Protein AF-A0A838H602-F1 (afdb_monomer_lite)

Secondary structure (DSSP, 8-state):
----------------HHHHHHHHHHHHHHHHHHHHHHHHHHHHTTT-----TT-HHHHHHHHHHHHHHHHHHHHHHHHHHHHHHHHHHHT--STTTTTGGG--------SHHHHHHHHHHHHHHHHHHHHHHHHHH---HHHHHHHHHHHHHHHHHHHHHHHHHHHHHHHHHHHTTS----------PPPHHHHHHHHHHHHHHHHHHHHHHIIIIIGGGS-GGGT------------GGGHHHHHHTT-----------

Foldseek 3Di:
DDDPDDPDDPDPDPDDPVNVVVVVVVLQVQQLVLLQLLVQLLCVVVVDHDPPPDDPLSSLSSVVLVVCLCLLLVLLLLLVVLVVVVVVVVPPPPPDPPPPPPDDDPDPPDCVVVVNVVSVVSVVVLVCVLVVCCVVQVDDSVLSVVLSVLSNVLSVLVNVVVVLVVVVVVVVVVVVPDDDDDDPPPPPPDPVVVSVVVSCVSVVCSSVSSSNCCSVGPLLVDDVVSVGDNPDPPPPPDDPVCVVVCVVVVDDDDPPDCPDD

pLDDT: mean 79.07, std 11.45, range [43.56, 96.31]

Radius of gyration: 28.66 Å; chains: 1; bounding box: 65×62×91 Å

Sequence (261 aa):
MSRTTVPVQTSPQPLSVESLTKLAGAGVILAYATGMVVVNAYLLSFGVADFSLFRARFIITGLVFLGIIFVSSGCPLVAWRLFTSLWRGSHKPAFDMRFAIRRRKPSSRSSEPIHRINEVFLSVIFLAIPVATRALLNIPLHLTFVIYFFAAVTGLLLSMAGYVFIVMRRNRDIDTVSSPVNSSRGVRTMPLWLFAAALSVFLVPYVGGTVYIFSSNVYSHIPEQFGGASPTDQVLSIKNDDVAGVRQLGIVVSHKGTTGN

Structure (mmCIF, N/CA/C/O backbone):
data_AF-A0A838H602-F1
#
_entry.id   AF-A0A838H602-F1
#
loop_
_atom_site.group_PDB
_atom_site.id
_atom_site.type_symbol
_atom_site.label_atom_id
_atom_site.label_alt_id
_atom_site.label_comp_id
_atom_site.label_asym_id
_atom_site.label_entity_id
_atom_site.label_seq_id
_atom_site.pdbx_PDB_ins_code
_atom_site.Cartn_x
_atom_site.Cartn_y
_atom_site.Cartn_z
_atom_site.occupancy
_atom_site.B_iso_or_equiv
_atom_site.auth_seq_id
_atom_site.auth_comp_id
_atom_site.auth_asym_id
_atom_site.auth_atom_id
_atom_site.pdbx_PDB_model_num
ATOM 1 N N . MET A 1 1 ? 17.369 -36.507 -42.496 1.00 57.88 1 MET A N 1
ATOM 2 C CA . MET A 1 1 ? 16.437 -35.383 -42.737 1.00 57.88 1 MET A CA 1
ATOM 3 C C . MET A 1 1 ? 15.799 -35.005 -41.410 1.00 57.88 1 MET A C 1
ATOM 5 O O . MET A 1 1 ? 14.929 -35.723 -40.937 1.00 57.88 1 MET A O 1
ATOM 9 N N . SER A 1 2 ? 16.285 -33.945 -40.769 1.00 55.88 2 SER A N 1
ATOM 10 C CA . SER A 1 2 ? 15.774 -33.494 -39.470 1.00 55.88 2 SER A CA 1
ATOM 11 C C . SER A 1 2 ? 14.579 -32.572 -39.700 1.00 55.88 2 SER A C 1
ATOM 13 O O . SER A 1 2 ? 14.705 -31.554 -40.375 1.00 55.88 2 SER A O 1
ATOM 15 N N . ARG A 1 3 ? 13.404 -32.959 -39.195 1.00 65.44 3 ARG A N 1
ATOM 16 C CA . ARG A 1 3 ? 12.165 -32.179 -39.298 1.00 65.44 3 ARG A CA 1
ATOM 17 C C . ARG A 1 3 ? 12.287 -30.965 -38.378 1.00 65.44 3 ARG A C 1
ATOM 19 O O . ARG A 1 3 ? 12.200 -31.099 -37.162 1.00 65.44 3 ARG A O 1
ATOM 26 N N . THR A 1 4 ? 12.509 -29.790 -38.952 1.00 70.94 4 THR A N 1
ATOM 27 C CA . THR A 1 4 ? 12.488 -28.526 -38.214 1.00 70.94 4 THR A CA 1
ATOM 28 C C . THR A 1 4 ? 11.047 -28.242 -37.792 1.00 70.94 4 THR A C 1
ATOM 30 O O . THR A 1 4 ? 10.226 -27.815 -38.601 1.00 70.94 4 THR A O 1
ATOM 33 N N . THR A 1 5 ? 10.699 -28.536 -36.542 1.00 77.69 5 THR A N 1
ATOM 34 C CA . THR A 1 5 ? 9.405 -28.153 -35.971 1.00 77.69 5 THR A CA 1
ATOM 35 C C . THR A 1 5 ? 9.422 -26.655 -35.708 1.00 77.69 5 THR A C 1
ATOM 37 O O . THR A 1 5 ? 10.141 -26.182 -34.829 1.00 77.69 5 THR A O 1
ATOM 40 N N . VAL A 1 6 ? 8.655 -25.902 -36.493 1.00 78.44 6 VAL A N 1
ATOM 41 C CA . VAL A 1 6 ? 8.426 -24.475 -36.248 1.00 78.44 6 VAL A CA 1
ATOM 42 C C . VAL A 1 6 ? 7.717 -24.348 -34.893 1.00 78.44 6 VAL A C 1
ATOM 44 O O . VAL A 1 6 ? 6.684 -24.997 -34.709 1.00 78.44 6 VAL A O 1
ATOM 47 N N . PRO A 1 7 ? 8.247 -23.574 -33.928 1.00 75.94 7 PRO A N 1
ATOM 48 C CA . PRO A 1 7 ? 7.582 -23.392 -32.647 1.00 75.94 7 PRO A CA 1
ATOM 49 C C . PRO A 1 7 ? 6.223 -22.733 -32.888 1.00 75.94 7 PRO A C 1
ATOM 51 O O . PRO A 1 7 ? 6.141 -21.639 -33.447 1.00 75.94 7 PRO A O 1
ATOM 54 N N . VAL A 1 8 ? 5.152 -23.425 -32.493 1.00 82.00 8 VAL A N 1
ATOM 55 C CA . VAL A 1 8 ? 3.787 -22.902 -32.552 1.00 82.00 8 VAL A CA 1
ATOM 56 C C . VAL A 1 8 ? 3.734 -21.674 -31.656 1.00 82.00 8 VAL A C 1
ATOM 58 O O . VAL A 1 8 ? 3.863 -21.761 -30.436 1.00 82.00 8 VAL A O 1
ATOM 61 N N . GLN A 1 9 ? 3.593 -20.515 -32.284 1.00 75.94 9 GLN A N 1
ATOM 62 C CA . GLN A 1 9 ? 3.497 -19.243 -31.598 1.00 75.94 9 GLN A CA 1
ATOM 63 C C . GLN A 1 9 ? 2.139 -19.209 -30.888 1.00 75.94 9 GLN A C 1
ATOM 65 O O . GLN A 1 9 ? 1.104 -19.001 -31.516 1.00 75.94 9 GLN A O 1
ATOM 70 N N . THR A 1 10 ? 2.128 -19.483 -29.582 1.00 78.25 10 THR A N 1
ATOM 71 C CA . THR A 1 10 ? 0.921 -19.372 -28.759 1.00 78.25 10 THR A CA 1
ATOM 72 C C . THR A 1 10 ? 0.438 -17.931 -28.808 1.00 78.25 10 THR A C 1
ATOM 74 O O . THR A 1 10 ? 1.103 -17.027 -28.295 1.00 78.25 10 THR A O 1
ATOM 77 N N . SER A 1 11 ? -0.708 -17.717 -29.451 1.00 76.69 11 SER A N 1
ATOM 78 C CA . SER A 1 11 ? -1.415 -16.442 -29.437 1.00 76.69 11 SER A CA 1
ATOM 79 C C . SER A 1 11 ? -1.619 -15.984 -27.988 1.00 76.69 11 SER A C 1
ATOM 81 O O . SER A 1 11 ? -1.927 -16.829 -27.141 1.00 76.69 11 SER A O 1
ATOM 83 N N . PRO A 1 12 ? -1.452 -14.683 -27.683 1.00 76.31 12 PRO A N 1
ATOM 84 C CA . PRO A 1 12 ? -1.645 -14.157 -26.336 1.00 76.31 12 PRO A CA 1
ATOM 85 C C . PRO A 1 12 ? -3.033 -14.565 -25.839 1.00 76.31 12 PRO A C 1
ATOM 87 O O . PRO A 1 12 ? -4.040 -14.193 -26.441 1.00 76.31 12 PRO A O 1
ATOM 90 N N . GLN A 1 13 ? -3.081 -15.389 -24.788 1.00 82.50 13 GLN A N 1
ATOM 91 C CA . GLN A 1 13 ? -4.357 -15.832 -24.245 1.00 82.50 13 GLN A CA 1
ATOM 92 C C . GLN A 1 13 ? -5.110 -14.608 -23.711 1.00 82.50 13 GLN A C 1
ATOM 94 O O . GLN A 1 13 ? -4.518 -13.816 -22.967 1.00 82.50 13 GLN A O 1
ATOM 99 N N . PRO A 1 14 ? -6.386 -14.420 -24.091 1.00 84.31 14 PRO A N 1
ATOM 100 C CA . PRO A 1 14 ? -7.201 -13.372 -23.500 1.00 84.31 14 PRO A CA 1
ATOM 101 C C . PRO A 1 14 ? -7.242 -13.581 -21.984 1.00 84.31 14 PRO A C 1
ATOM 103 O O . PRO A 1 14 ? -7.266 -14.719 -21.513 1.00 84.31 14 PRO A O 1
ATOM 106 N N . LEU A 1 15 ? -7.210 -12.485 -21.221 1.00 88.00 15 LEU A N 1
ATOM 107 C CA . LEU A 1 15 ? -7.341 -12.516 -19.763 1.00 88.00 15 LEU A CA 1
ATOM 108 C C . LEU A 1 15 ? -8.564 -13.364 -19.387 1.00 88.00 15 LEU A C 1
ATOM 110 O O . LEU A 1 15 ? -9.699 -12.954 -19.622 1.00 88.00 15 LEU A O 1
ATOM 114 N N . SER A 1 16 ? -8.323 -14.559 -18.837 1.00 94.56 16 SER A N 1
ATOM 115 C CA . SER A 1 16 ? -9.397 -15.443 -18.389 1.00 94.56 16 SER A CA 1
ATOM 116 C C . SER A 1 16 ? -10.150 -14.764 -17.250 1.00 94.56 16 SER A C 1
ATOM 118 O O . SER A 1 16 ? -9.531 -14.267 -16.303 1.00 94.56 16 SER A O 1
ATOM 120 N N . VAL A 1 17 ? -11.482 -14.770 -17.325 1.00 94.25 17 VAL A N 1
ATOM 121 C CA . VAL A 1 17 ? -12.369 -14.298 -16.248 1.00 94.25 17 VAL A CA 1
ATOM 122 C C . VAL A 1 17 ? -11.985 -14.953 -14.918 1.00 94.25 17 VAL A C 1
ATOM 124 O O . VAL A 1 17 ? -11.974 -14.294 -13.884 1.00 94.25 17 VAL A O 1
ATOM 127 N N . GLU A 1 18 ? -11.542 -16.210 -14.957 1.00 93.38 18 GLU A N 1
ATOM 128 C CA . GLU A 1 18 ? -11.048 -16.946 -13.795 1.00 93.38 18 GLU A CA 1
ATOM 129 C C . GLU A 1 18 ? -9.853 -16.258 -13.110 1.00 93.38 18 GLU A C 1
ATOM 131 O O . GLU A 1 18 ? -9.818 -16.143 -11.883 1.00 93.38 18 GLU A O 1
ATOM 136 N N . SER A 1 19 ? -8.884 -15.758 -13.883 1.00 93.50 19 SER A N 1
ATOM 137 C CA . SER A 1 19 ? -7.719 -15.041 -13.349 1.00 93.50 19 SER A CA 1
ATOM 138 C C . SER A 1 19 ? -8.126 -13.723 -12.698 1.00 93.50 19 SER A C 1
ATOM 140 O O . SER A 1 19 ? -7.577 -13.355 -11.658 1.00 93.50 19 SER A O 1
ATOM 142 N N . LEU A 1 20 ? -9.108 -13.029 -13.280 1.00 93.88 20 LEU A N 1
ATOM 143 C CA . LEU A 1 20 ? -9.647 -11.795 -12.715 1.00 93.88 20 LEU A CA 1
ATOM 144 C C . LEU A 1 20 ? -10.361 -12.065 -11.384 1.00 93.88 20 LEU A C 1
ATOM 146 O O . LEU A 1 20 ? -10.105 -11.368 -10.406 1.00 93.88 20 LEU A O 1
ATOM 150 N N . THR A 1 21 ? -11.197 -13.106 -11.316 1.00 95.81 21 THR A N 1
ATOM 151 C CA . THR A 1 21 ? -11.885 -13.506 -10.080 1.00 95.81 21 THR A CA 1
ATOM 152 C C . THR A 1 21 ? -10.896 -13.926 -8.993 1.00 95.81 21 THR A C 1
ATOM 154 O O . THR A 1 21 ? -11.040 -13.513 -7.844 1.00 95.81 21 THR A O 1
ATOM 157 N N . LYS A 1 22 ? -9.847 -14.683 -9.344 1.00 95.31 22 LYS A N 1
ATOM 158 C CA . LYS A 1 22 ? -8.769 -15.059 -8.412 1.00 95.31 22 LYS A CA 1
ATOM 159 C C . LYS A 1 22 ? -8.034 -13.835 -7.865 1.00 95.31 22 LYS A C 1
ATOM 161 O O . LYS A 1 22 ? -7.795 -13.753 -6.662 1.00 95.31 22 LYS A O 1
ATOM 166 N N . LEU A 1 23 ? -7.716 -12.870 -8.730 1.00 93.44 23 LEU A N 1
ATOM 167 C CA . LEU A 1 23 ? -7.062 -11.625 -8.330 1.00 93.44 23 LEU A CA 1
ATOM 168 C C . LEU A 1 23 ? -7.961 -10.781 -7.416 1.00 93.44 23 LEU A C 1
ATOM 170 O O . LEU A 1 23 ? -7.494 -10.283 -6.394 1.00 93.44 23 LEU A O 1
ATOM 174 N N . ALA A 1 24 ? -9.246 -10.656 -7.752 1.00 94.56 24 ALA A N 1
ATOM 175 C CA . ALA A 1 24 ? -10.218 -9.934 -6.938 1.00 94.56 24 ALA A CA 1
ATOM 176 C C . ALA A 1 24 ? -10.377 -10.577 -5.552 1.00 94.56 24 ALA A C 1
ATOM 178 O O . ALA A 1 24 ? -10.310 -9.880 -4.541 1.00 94.56 24 ALA A O 1
ATOM 179 N N . GLY A 1 25 ? -10.501 -11.908 -5.491 1.00 96.31 25 GLY A N 1
ATOM 180 C CA . GLY A 1 25 ? -10.564 -12.651 -4.231 1.00 96.31 25 GLY A CA 1
ATOM 181 C C . GLY A 1 25 ? -9.317 -12.451 -3.369 1.00 96.31 25 GLY A C 1
ATOM 182 O O . GLY A 1 25 ? -9.431 -12.133 -2.186 1.00 96.31 25 GLY A O 1
ATOM 183 N N . ALA A 1 26 ? -8.124 -12.543 -3.965 1.00 95.81 26 ALA A N 1
ATOM 184 C CA . ALA A 1 26 ? -6.869 -12.266 -3.268 1.00 95.81 26 ALA A CA 1
ATOM 185 C C . ALA A 1 26 ? -6.806 -10.822 -2.739 1.00 95.81 26 ALA A C 1
ATOM 187 O O . ALA A 1 26 ? -6.372 -10.598 -1.610 1.00 95.81 26 ALA A O 1
ATOM 188 N N . GLY A 1 27 ? -7.287 -9.852 -3.523 1.00 94.62 27 GLY A N 1
ATOM 189 C CA . GLY A 1 27 ? -7.374 -8.449 -3.117 1.00 94.62 27 GLY A CA 1
ATOM 190 C C . GLY A 1 27 ? -8.284 -8.233 -1.907 1.00 94.62 27 GLY A C 1
ATOM 191 O O . GLY A 1 27 ? -7.900 -7.528 -0.977 1.00 94.62 27 GLY A O 1
ATOM 192 N N . VAL A 1 28 ? -9.451 -8.882 -1.874 1.00 96.19 28 VAL A N 1
ATOM 193 C CA . VAL A 1 28 ? -10.381 -8.805 -0.734 1.00 96.19 28 VAL A CA 1
ATOM 194 C C . VAL A 1 28 ? -9.782 -9.442 0.520 1.00 96.19 28 VAL A C 1
ATOM 196 O O . VAL A 1 28 ? -9.881 -8.859 1.598 1.00 96.19 28 VAL A O 1
ATOM 199 N N . ILE A 1 29 ? -9.126 -10.601 0.393 1.00 95.94 29 ILE A N 1
ATOM 200 C CA . ILE A 1 29 ? -8.451 -11.270 1.519 1.00 95.94 29 ILE A CA 1
ATOM 201 C C . ILE A 1 29 ? -7.335 -10.383 2.079 1.00 95.94 29 ILE A C 1
ATOM 203 O O . ILE A 1 29 ? -7.227 -10.217 3.295 1.00 95.94 29 ILE A O 1
ATOM 207 N N . LEU A 1 30 ? -6.528 -9.781 1.201 1.00 95.25 30 LEU A N 1
ATOM 208 C CA . LEU A 1 30 ? -5.461 -8.872 1.601 1.00 95.25 30 LEU A CA 1
ATOM 209 C C . LEU A 1 30 ? -6.027 -7.639 2.312 1.00 95.25 30 LEU A C 1
ATOM 211 O O . LEU A 1 30 ? -5.567 -7.307 3.401 1.00 95.25 30 LEU A O 1
ATOM 215 N N . ALA A 1 31 ? -7.059 -7.008 1.741 1.00 95.56 31 ALA A N 1
ATOM 216 C CA . ALA A 1 31 ? -7.742 -5.876 2.360 1.00 95.56 31 ALA A CA 1
ATOM 217 C C . ALA A 1 31 ? -8.265 -6.244 3.752 1.00 95.56 31 ALA A C 1
ATOM 219 O O . ALA A 1 31 ? -7.959 -5.556 4.720 1.00 95.56 31 ALA A O 1
ATOM 220 N N . TYR A 1 32 ? -8.968 -7.368 3.885 1.00 95.50 32 TYR A N 1
ATOM 221 C CA . TYR A 1 32 ? -9.458 -7.852 5.172 1.00 95.50 32 TYR A CA 1
ATOM 222 C C . TYR A 1 32 ? -8.334 -8.008 6.207 1.00 95.50 32 TYR A C 1
ATOM 224 O O . TYR A 1 32 ? -8.437 -7.470 7.310 1.00 95.50 32 TYR A O 1
ATOM 232 N N . ALA A 1 33 ? -7.252 -8.706 5.850 1.00 95.12 33 ALA A N 1
ATOM 233 C CA . ALA A 1 33 ? -6.128 -8.944 6.751 1.00 95.12 33 ALA A CA 1
ATOM 234 C C . ALA A 1 33 ? -5.473 -7.628 7.192 1.00 95.12 33 ALA A C 1
ATOM 236 O O . ALA A 1 33 ? -5.216 -7.418 8.376 1.00 95.12 33 ALA A O 1
ATOM 237 N N . THR A 1 34 ? -5.250 -6.708 6.253 1.00 93.88 34 THR A N 1
ATOM 238 C CA . THR A 1 34 ? -4.658 -5.406 6.561 1.00 93.88 34 THR A CA 1
ATOM 239 C C . THR A 1 34 ? -5.583 -4.544 7.417 1.00 93.88 34 THR A C 1
ATOM 241 O O . THR A 1 34 ? -5.130 -3.952 8.393 1.00 93.88 34 THR A O 1
ATOM 244 N N . GLY A 1 35 ? -6.882 -4.511 7.118 1.00 93.56 35 GLY A N 1
ATOM 245 C CA . GLY A 1 35 ? -7.853 -3.791 7.934 1.00 93.56 35 GLY A CA 1
ATOM 246 C C . GLY A 1 35 ? -7.947 -4.350 9.350 1.00 93.56 35 GLY A C 1
ATOM 247 O O . GLY A 1 35 ? -7.973 -3.579 10.303 1.00 93.56 35 GLY A O 1
ATOM 248 N N . MET A 1 36 ? -7.899 -5.673 9.517 1.00 95.00 36 MET A N 1
ATOM 249 C CA . MET A 1 36 ? -7.855 -6.304 10.838 1.00 95.00 36 MET A CA 1
ATOM 250 C C . MET A 1 36 ? -6.624 -5.864 11.645 1.00 95.00 36 MET A C 1
ATOM 252 O O . MET A 1 36 ? -6.753 -5.573 12.834 1.00 95.00 36 MET A O 1
ATOM 256 N N . VAL A 1 37 ? -5.449 -5.776 11.012 1.00 94.38 37 VAL A N 1
ATOM 257 C CA . VAL A 1 37 ? -4.219 -5.278 11.654 1.00 94.38 37 VAL A CA 1
ATOM 258 C C . VAL A 1 37 ? -4.366 -3.810 12.049 1.00 94.38 37 VAL A C 1
ATOM 260 O O . VAL A 1 37 ? -4.049 -3.453 13.179 1.00 94.38 37 VAL A O 1
ATOM 263 N N . VAL A 1 38 ? -4.883 -2.968 11.153 1.00 93.75 38 VAL A N 1
ATOM 264 C CA . VAL A 1 38 ? -5.070 -1.531 11.398 1.00 93.75 38 VAL A CA 1
ATOM 265 C C . VAL A 1 38 ? -6.033 -1.276 12.557 1.00 93.75 38 VAL A C 1
ATOM 267 O O . VAL A 1 38 ? -5.713 -0.501 13.458 1.00 93.75 38 VAL A O 1
ATOM 270 N N . VAL A 1 39 ? -7.191 -1.943 12.569 1.00 92.94 39 VAL A N 1
ATOM 271 C CA . VAL A 1 39 ? -8.179 -1.770 13.643 1.00 92.94 39 VAL A CA 1
ATOM 272 C C . VAL A 1 39 ? -7.636 -2.282 14.971 1.00 92.94 39 VAL A C 1
ATOM 274 O O . VAL A 1 39 ? -7.798 -1.615 15.986 1.00 92.94 39 VAL A O 1
ATOM 277 N N . ASN A 1 40 ? -6.949 -3.426 14.990 1.00 93.50 40 ASN A N 1
ATOM 278 C CA . ASN A 1 40 ? -6.355 -3.918 16.232 1.00 93.50 40 ASN A CA 1
ATOM 279 C C . ASN A 1 40 ? -5.206 -3.032 16.720 1.00 93.50 40 ASN A C 1
ATOM 281 O O . ASN A 1 40 ? -5.103 -2.805 17.918 1.00 93.50 40 ASN A O 1
ATOM 285 N N . ALA A 1 41 ? -4.392 -2.466 15.825 1.00 93.12 41 ALA A N 1
ATOM 286 C CA . ALA A 1 41 ? -3.372 -1.490 16.204 1.00 93.12 41 ALA A CA 1
ATOM 287 C C . ALA A 1 41 ? -3.994 -0.234 16.837 1.00 93.12 41 ALA A C 1
ATOM 289 O O . ALA A 1 41 ? -3.428 0.322 17.774 1.00 93.12 41 ALA A O 1
ATOM 290 N N . TYR A 1 42 ? -5.166 0.192 16.353 1.00 92.31 42 TYR A N 1
ATOM 291 C CA . TYR A 1 42 ? -5.939 1.263 16.977 1.00 92.31 42 TYR A CA 1
ATOM 292 C C . TYR A 1 42 ? -6.464 0.862 18.362 1.00 92.31 42 TYR A C 1
ATOM 294 O O . TYR A 1 42 ? -6.188 1.547 19.343 1.00 92.31 42 TYR A O 1
ATOM 302 N N . LEU A 1 43 ? -7.177 -0.263 18.464 1.00 90.88 43 LEU A N 1
ATOM 303 C CA . LEU A 1 43 ? -7.789 -0.729 19.715 1.00 90.88 43 LEU A CA 1
ATOM 304 C C . LEU A 1 43 ? -6.758 -1.031 20.810 1.00 90.88 43 LEU A C 1
ATOM 306 O O . LEU A 1 43 ? -7.029 -0.790 21.987 1.00 90.88 43 LEU A O 1
ATOM 310 N N . LEU A 1 44 ? -5.558 -1.474 20.426 1.00 92.75 44 LEU A N 1
ATOM 311 C CA . LEU A 1 44 ? -4.470 -1.760 21.357 1.00 92.75 44 LEU A CA 1
ATOM 312 C C . LEU A 1 44 ? -4.074 -0.522 22.179 1.00 92.75 44 LEU A C 1
ATOM 314 O O . LEU A 1 44 ? -3.703 -0.665 23.341 1.00 92.75 44 LEU A O 1
ATOM 318 N N . SER A 1 45 ? -4.218 0.688 21.620 1.00 89.69 45 SER A N 1
ATOM 319 C CA . SER A 1 45 ? -3.995 1.947 22.355 1.00 89.69 45 SER A CA 1
ATOM 320 C C . SER A 1 45 ? -4.965 2.160 23.525 1.00 89.69 45 SER A C 1
ATOM 322 O O . SER A 1 45 ? -4.640 2.883 24.462 1.00 89.69 45 SER A O 1
ATOM 324 N N . PHE A 1 46 ? -6.109 1.471 23.514 1.00 88.62 46 PHE A N 1
ATOM 325 C CA . PHE A 1 46 ? -7.101 1.455 24.591 1.00 88.62 46 PHE A CA 1
ATOM 326 C C . PHE A 1 46 ? -7.005 0.192 25.461 1.00 88.62 46 PHE A C 1
ATOM 328 O O . PHE A 1 46 ? -7.849 -0.025 26.326 1.00 88.62 46 PHE A O 1
ATOM 335 N N . GLY A 1 47 ? -6.007 -0.669 25.227 1.00 90.62 47 GLY A N 1
ATOM 336 C CA . GLY A 1 47 ? -5.858 -1.942 25.933 1.00 90.62 47 GLY A CA 1
ATOM 337 C C . GLY A 1 47 ? -6.880 -3.009 25.529 1.00 90.62 47 GLY A C 1
ATOM 338 O O . GLY A 1 47 ? -7.050 -3.990 26.250 1.00 90.62 47 GLY A O 1
ATOM 339 N N . VAL A 1 48 ? -7.559 -2.842 24.388 1.00 90.81 48 VAL A N 1
ATOM 340 C CA . VAL A 1 48 ? -8.558 -3.790 23.874 1.00 90.81 48 VAL A CA 1
ATOM 341 C C . VAL A 1 48 ? -8.059 -4.410 22.566 1.00 90.81 48 VAL A C 1
ATOM 343 O O . VAL A 1 48 ? -7.387 -3.758 21.774 1.00 90.81 48 VAL A O 1
ATOM 346 N N . ALA A 1 49 ? -8.398 -5.672 22.310 1.00 90.12 49 ALA A N 1
ATOM 347 C CA . ALA A 1 49 ? -8.197 -6.318 21.014 1.00 90.12 49 ALA A CA 1
ATOM 348 C C . ALA A 1 49 ? -9.509 -6.971 20.562 1.00 90.12 49 ALA A C 1
ATOM 350 O O . ALA A 1 49 ? -10.214 -7.569 21.374 1.00 90.12 49 ALA A O 1
ATOM 351 N N . ASP A 1 50 ? -9.842 -6.859 19.275 1.00 87.00 50 ASP A N 1
ATOM 352 C CA . ASP A 1 50 ? -11.053 -7.447 18.700 1.00 87.00 50 ASP A CA 1
ATOM 353 C C . ASP A 1 50 ? -10.677 -8.436 17.589 1.00 87.00 50 ASP A C 1
ATOM 355 O O . ASP A 1 50 ? -10.229 -8.065 16.498 1.00 87.00 50 ASP A O 1
ATOM 359 N N . PHE A 1 51 ? -10.875 -9.722 17.883 1.00 85.94 51 PHE A N 1
ATOM 360 C CA . PHE A 1 51 ? -10.609 -10.837 16.971 1.00 85.94 51 PHE A CA 1
ATOM 361 C C . PHE A 1 51 ? -11.877 -11.379 16.300 1.00 85.94 51 PHE A C 1
ATOM 363 O O . PHE A 1 51 ? -11.867 -12.482 15.758 1.00 85.94 51 PHE A O 1
ATOM 370 N N . SER A 1 52 ? -12.983 -10.631 16.323 1.00 86.62 52 SER A N 1
ATOM 371 C CA . SER A 1 52 ? -14.229 -11.045 15.678 1.00 86.62 52 SER A CA 1
ATOM 372 C C . SER A 1 52 ? -14.035 -11.213 14.167 1.00 86.62 52 SER A C 1
ATOM 374 O O . SER A 1 52 ? -13.947 -10.238 13.422 1.00 86.62 52 SER A O 1
ATOM 376 N N . LEU A 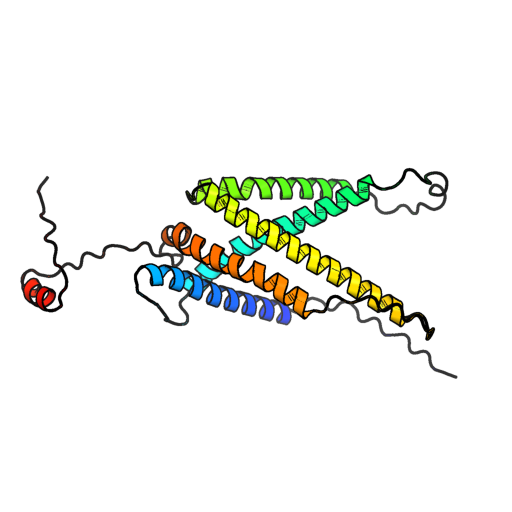1 53 ? -13.966 -12.466 13.714 1.00 80.06 53 LEU A N 1
ATOM 377 C CA . LEU A 1 53 ? -13.760 -12.812 12.308 1.00 80.06 53 LEU A CA 1
ATOM 378 C C . LEU A 1 53 ? -14.941 -12.346 11.432 1.00 80.06 53 LEU A C 1
ATOM 380 O O . LEU A 1 53 ? -16.090 -12.358 11.865 1.00 80.06 53 LEU A O 1
ATOM 384 N N . PHE A 1 54 ? -14.649 -11.967 10.183 1.00 80.50 54 PHE A N 1
ATOM 385 C CA . PHE A 1 54 ? -15.615 -11.642 9.118 1.00 80.50 54 PHE A CA 1
ATOM 386 C C . PHE A 1 54 ? -16.474 -10.380 9.293 1.00 80.50 54 PHE A C 1
ATOM 388 O O . PHE A 1 54 ? -17.544 -10.266 8.695 1.00 80.50 54 PHE A O 1
ATOM 395 N N . ARG A 1 55 ? -16.005 -9.362 10.024 1.00 89.31 55 ARG A N 1
ATOM 396 C CA . ARG A 1 55 ? -16.690 -8.058 9.999 1.00 89.31 55 ARG A CA 1
ATOM 397 C C . ARG A 1 55 ? -16.376 -7.282 8.716 1.00 89.31 55 ARG A C 1
ATOM 399 O O . ARG A 1 55 ? -15.212 -7.011 8.421 1.00 89.31 55 ARG A O 1
ATOM 406 N N . ALA A 1 56 ? -17.418 -6.834 8.010 1.00 91.12 56 ALA A N 1
ATOM 407 C CA . ALA A 1 56 ? -17.299 -6.036 6.782 1.00 91.12 56 ALA A CA 1
ATOM 408 C C . ALA A 1 56 ? -16.445 -4.764 6.962 1.00 91.12 56 ALA A C 1
ATOM 410 O O . ALA A 1 56 ? -15.722 -4.376 6.046 1.00 91.12 56 ALA A O 1
ATOM 411 N N . ARG A 1 57 ? -16.448 -4.171 8.168 1.00 90.56 57 ARG A N 1
ATOM 412 C CA . ARG A 1 57 ? -15.604 -3.014 8.509 1.00 90.56 57 ARG A CA 1
ATOM 413 C C . ARG A 1 57 ? -14.122 -3.236 8.203 1.00 90.56 57 ARG A C 1
ATOM 415 O O . ARG A 1 57 ? -13.478 -2.335 7.686 1.00 90.56 57 ARG A O 1
ATOM 422 N N . PHE A 1 58 ? -13.593 -4.441 8.437 1.00 93.38 58 PHE A N 1
ATOM 423 C CA . PHE A 1 58 ? -12.180 -4.725 8.183 1.00 93.38 58 PHE A CA 1
ATOM 424 C C . PHE A 1 58 ? -11.855 -4.684 6.689 1.00 93.38 58 PHE A C 1
ATOM 426 O O . PHE A 1 58 ? -10.792 -4.209 6.308 1.00 93.38 58 PHE A O 1
ATOM 433 N N . ILE A 1 59 ? -12.786 -5.102 5.829 1.00 94.25 59 ILE A N 1
ATOM 434 C CA . ILE A 1 59 ? -12.604 -5.021 4.376 1.00 94.25 59 ILE A CA 1
ATOM 435 C C . ILE A 1 59 ? -12.558 -3.554 3.939 1.00 94.25 59 ILE A C 1
ATOM 437 O O . ILE A 1 59 ? -11.653 -3.170 3.204 1.00 94.25 59 ILE A O 1
ATOM 441 N N . ILE A 1 60 ? -13.490 -2.723 4.419 1.00 92.19 60 ILE A N 1
ATOM 442 C CA . ILE A 1 60 ? -13.568 -1.301 4.051 1.00 92.19 60 ILE A CA 1
ATOM 443 C C . ILE A 1 60 ? -12.320 -0.550 4.526 1.00 92.19 60 ILE A C 1
ATOM 445 O O . ILE A 1 60 ? -11.649 0.091 3.717 1.00 92.19 60 ILE A O 1
ATOM 449 N N . THR A 1 61 ? -11.959 -0.675 5.808 1.00 91.44 61 THR A N 1
ATOM 450 C CA . THR A 1 61 ? -10.745 -0.053 6.360 1.00 91.44 61 THR A CA 1
ATOM 451 C C . THR A 1 61 ? -9.499 -0.515 5.608 1.00 91.44 61 THR A C 1
ATOM 453 O O . THR A 1 61 ? -8.642 0.297 5.263 1.00 91.44 61 THR A O 1
ATOM 456 N N . GLY A 1 62 ? -9.424 -1.809 5.296 1.00 92.69 62 GLY A N 1
ATOM 457 C CA . GLY A 1 62 ? -8.356 -2.392 4.500 1.00 92.69 62 GLY A CA 1
ATOM 458 C C . GLY A 1 62 ? -8.248 -1.821 3.093 1.00 92.69 62 GLY A C 1
ATOM 459 O O . GLY A 1 62 ? -7.151 -1.489 2.657 1.00 92.69 62 GLY A O 1
ATOM 460 N N . LEU A 1 63 ? -9.369 -1.666 2.384 1.00 93.19 63 LEU A N 1
ATOM 461 C CA . LEU A 1 63 ? -9.402 -1.082 1.041 1.00 93.19 63 LEU A CA 1
ATOM 462 C C . LEU A 1 63 ? -8.962 0.383 1.047 1.00 93.19 63 LEU A C 1
ATOM 464 O O . LEU A 1 63 ? -8.171 0.775 0.193 1.00 93.19 63 LEU A O 1
ATOM 468 N N . VAL A 1 64 ? -9.428 1.176 2.017 1.00 89.00 64 VAL A N 1
ATOM 469 C CA . VAL A 1 64 ? -9.001 2.576 2.175 1.00 89.00 64 VAL A CA 1
ATOM 470 C C . VAL A 1 64 ? -7.496 2.640 2.429 1.00 89.00 64 VAL A C 1
ATOM 472 O O . VAL A 1 64 ? -6.780 3.378 1.752 1.00 89.00 64 VAL A O 1
ATOM 475 N N . PHE A 1 65 ? -6.997 1.822 3.356 1.00 89.69 65 PHE A N 1
ATOM 476 C CA . PHE A 1 65 ? -5.580 1.771 3.696 1.00 89.69 65 PHE A CA 1
ATOM 477 C C . PHE A 1 65 ? -4.706 1.321 2.514 1.00 89.69 65 PHE A C 1
ATOM 479 O O . PHE A 1 65 ? -3.727 1.987 2.171 1.00 89.69 65 PHE A O 1
ATOM 486 N N . LEU A 1 66 ? -5.079 0.231 1.836 1.00 90.88 66 LEU A N 1
ATOM 487 C CA . LEU A 1 66 ? -4.380 -0.241 0.640 1.00 90.88 66 LEU A CA 1
ATOM 488 C C . LEU A 1 66 ? -4.437 0.796 -0.479 1.00 90.88 66 LEU A C 1
ATOM 490 O O . LEU A 1 66 ? -3.432 0.997 -1.151 1.00 90.88 66 LEU A O 1
ATOM 494 N N . GLY A 1 67 ? -5.563 1.488 -0.660 1.00 88.19 67 GLY A N 1
ATOM 495 C CA . GLY A 1 67 ? -5.697 2.581 -1.620 1.00 88.19 67 GLY A CA 1
ATOM 496 C C . GLY A 1 67 ? -4.675 3.690 -1.373 1.00 88.19 67 GLY A C 1
ATOM 497 O O . GLY A 1 67 ? -3.996 4.115 -2.307 1.00 88.19 67 GLY A O 1
ATOM 498 N N . ILE A 1 68 ? -4.486 4.092 -0.112 1.00 83.81 68 ILE A N 1
ATOM 499 C CA . ILE A 1 68 ? -3.458 5.068 0.272 1.00 83.81 68 ILE A CA 1
ATOM 500 C C . ILE A 1 68 ? -2.060 4.544 -0.071 1.00 83.81 68 ILE A C 1
ATOM 502 O O . ILE A 1 68 ? -1.286 5.270 -0.693 1.00 83.81 68 ILE A O 1
ATOM 506 N N . ILE A 1 69 ? -1.739 3.289 0.263 1.00 84.62 69 ILE A N 1
ATOM 507 C CA . ILE A 1 69 ? -0.445 2.682 -0.091 1.00 84.62 69 ILE A CA 1
ATOM 508 C C . ILE A 1 69 ? -0.251 2.642 -1.610 1.00 84.62 69 ILE A C 1
ATOM 510 O O . ILE A 1 69 ? 0.818 3.008 -2.097 1.00 84.62 69 ILE A O 1
ATOM 514 N N . PHE A 1 70 ? -1.259 2.223 -2.375 1.00 85.06 70 PHE A N 1
ATOM 515 C CA . PHE A 1 70 ? -1.189 2.133 -3.834 1.00 85.06 70 PHE A CA 1
ATOM 516 C C . PHE A 1 70 ? -0.961 3.496 -4.478 1.00 85.06 70 PHE A C 1
ATOM 518 O O . PHE A 1 70 ? -0.091 3.622 -5.337 1.00 85.06 70 PHE A O 1
ATOM 525 N N . VAL A 1 71 ? -1.693 4.524 -4.048 1.00 81.06 71 VAL A N 1
ATOM 526 C CA . VAL A 1 71 ? -1.501 5.894 -4.539 1.00 81.06 71 VAL A CA 1
ATOM 527 C C . VAL A 1 71 ? -0.112 6.405 -4.145 1.00 81.06 71 VAL A C 1
ATOM 529 O O . VAL A 1 71 ? 0.633 6.910 -4.983 1.00 81.06 71 VAL A O 1
ATOM 532 N N . SER A 1 72 ? 0.278 6.203 -2.887 1.00 78.00 72 SER A N 1
ATOM 533 C CA . SER A 1 72 ? 1.542 6.684 -2.332 1.00 78.00 72 SER A CA 1
ATOM 534 C C . SER A 1 72 ? 2.774 6.035 -2.977 1.00 78.00 72 SER A C 1
ATOM 536 O O . SER A 1 72 ? 3.747 6.728 -3.268 1.00 78.00 72 SER A O 1
ATOM 538 N N . SER A 1 73 ? 2.731 4.729 -3.252 1.00 78.25 73 SER A N 1
ATOM 539 C CA . SER A 1 73 ? 3.834 3.962 -3.854 1.00 78.25 73 SER A CA 1
ATOM 540 C C . SER A 1 73 ? 3.806 3.935 -5.387 1.00 78.25 73 SER A C 1
ATOM 542 O O . SER A 1 73 ? 4.859 3.868 -6.026 1.00 78.25 73 SER A O 1
ATOM 544 N N . GLY A 1 74 ? 2.623 4.036 -5.998 1.00 78.75 74 GLY A N 1
ATOM 545 C CA . GLY A 1 74 ? 2.448 4.061 -7.449 1.00 78.75 74 GLY A CA 1
ATOM 546 C C . GLY A 1 74 ? 2.954 5.355 -8.082 1.00 78.75 74 GLY A C 1
ATOM 547 O O . GLY A 1 74 ? 3.595 5.318 -9.134 1.00 78.75 74 GLY A O 1
ATOM 548 N N . CYS A 1 75 ? 2.744 6.501 -7.430 1.00 77.19 75 CYS A N 1
ATOM 549 C CA . CYS A 1 75 ? 3.186 7.790 -7.963 1.00 77.19 75 CYS A CA 1
ATOM 550 C C . CYS A 1 75 ? 4.717 7.894 -8.158 1.00 77.19 75 CYS A C 1
ATOM 552 O O . CYS A 1 75 ? 5.125 8.286 -9.253 1.00 77.19 75 CYS A O 1
ATOM 554 N N . PRO A 1 76 ? 5.584 7.497 -7.201 1.00 73.69 76 PRO A N 1
ATOM 555 C CA . PRO A 1 76 ? 7.034 7.467 -7.402 1.00 73.69 76 PRO A CA 1
ATOM 556 C C . PRO A 1 76 ? 7.479 6.577 -8.567 1.00 73.69 76 PRO A C 1
ATOM 558 O O . PRO A 1 76 ? 8.405 6.935 -9.292 1.00 73.69 76 PRO A O 1
ATOM 561 N N . LEU A 1 77 ? 6.820 5.430 -8.777 1.00 74.19 77 LEU A N 1
ATOM 562 C CA . LEU A 1 77 ? 7.130 4.534 -9.897 1.00 74.19 77 LEU A CA 1
ATOM 563 C C . LEU A 1 77 ? 6.855 5.210 -11.237 1.00 74.19 77 LEU A C 1
ATOM 565 O O . LEU A 1 77 ? 7.669 5.119 -12.163 1.00 74.19 77 LEU A O 1
ATOM 569 N N . VAL A 1 78 ? 5.721 5.906 -11.332 1.00 78.00 78 VAL A N 1
ATOM 570 C CA . VAL A 1 78 ? 5.401 6.683 -12.525 1.00 78.00 78 VAL A CA 1
ATOM 571 C C . VAL A 1 78 ? 6.411 7.811 -12.688 1.00 78.00 78 VAL A C 1
ATOM 573 O O . VAL A 1 78 ? 7.047 7.864 -13.736 1.00 78.00 78 VAL A O 1
ATOM 576 N N . ALA A 1 79 ? 6.652 8.615 -11.645 1.00 73.56 79 ALA A N 1
ATOM 577 C CA . ALA A 1 79 ? 7.620 9.715 -11.639 1.00 73.56 79 ALA A CA 1
ATOM 578 C C . ALA A 1 79 ? 9.024 9.276 -12.097 1.00 73.56 79 ALA A C 1
ATOM 580 O O . ALA A 1 79 ? 9.645 9.925 -12.940 1.00 73.56 79 ALA A O 1
ATOM 581 N N . TRP A 1 80 ? 9.503 8.130 -11.607 1.00 76.25 80 TRP A N 1
ATOM 582 C CA . TRP A 1 80 ? 10.778 7.546 -12.017 1.00 76.25 80 TRP A CA 1
ATOM 583 C C . TRP A 1 80 ? 10.807 7.193 -13.507 1.00 76.25 80 TRP A C 1
ATOM 585 O O . TRP A 1 80 ? 11.792 7.461 -14.205 1.00 76.25 80 TRP A O 1
ATOM 595 N N . ARG A 1 81 ? 9.727 6.602 -14.035 1.00 78.06 81 ARG A N 1
ATOM 596 C CA . ARG A 1 81 ? 9.636 6.342 -15.476 1.00 78.06 81 ARG A CA 1
ATOM 597 C C . ARG A 1 81 ? 9.716 7.632 -16.288 1.00 78.06 81 ARG A C 1
ATOM 599 O O . ARG A 1 81 ? 10.420 7.630 -17.298 1.00 78.06 81 ARG A O 1
ATOM 606 N N . LEU A 1 82 ? 9.115 8.725 -15.814 1.00 72.69 82 LEU A N 1
ATOM 607 C CA . LEU A 1 82 ? 9.220 10.039 -16.469 1.00 72.69 82 LEU A CA 1
ATOM 608 C C . LEU A 1 82 ? 10.666 10.509 -16.491 1.00 72.69 82 LEU A C 1
ATOM 610 O O . LEU A 1 82 ? 11.201 10.860 -17.540 1.00 72.69 82 LEU A O 1
ATOM 614 N N . PHE A 1 83 ? 11.319 10.453 -15.330 1.00 75.56 83 PHE A N 1
ATOM 615 C CA . PHE A 1 83 ? 12.695 10.897 -15.175 1.00 75.56 83 PHE A CA 1
ATOM 616 C C . PHE A 1 83 ? 13.628 10.154 -16.135 1.00 75.56 83 PHE A C 1
ATOM 618 O O . PHE A 1 83 ? 14.402 10.771 -16.864 1.00 75.56 83 PHE A O 1
ATOM 625 N N . THR A 1 84 ? 13.500 8.828 -16.220 1.00 78.25 84 THR A N 1
ATOM 626 C CA . THR A 1 84 ? 14.324 8.026 -17.139 1.00 78.25 84 THR A CA 1
ATOM 627 C C . THR A 1 84 ? 13.996 8.259 -18.618 1.00 78.25 84 THR A C 1
ATOM 629 O O . THR A 1 84 ? 14.902 8.193 -19.452 1.00 78.25 84 THR A O 1
ATOM 632 N N . SER A 1 85 ? 12.737 8.555 -18.960 1.00 79.69 85 SER A N 1
ATOM 633 C CA . SER A 1 85 ? 12.314 8.922 -20.319 1.00 79.69 85 SER A CA 1
ATOM 634 C C . SER A 1 85 ? 12.931 10.258 -20.752 1.00 79.69 85 SER A C 1
ATOM 636 O O . SER A 1 85 ? 13.582 10.339 -21.800 1.00 79.69 85 SER A O 1
ATOM 638 N N . LEU A 1 86 ? 12.826 11.280 -19.896 1.00 76.06 86 LEU A N 1
ATOM 639 C CA . LEU A 1 86 ? 13.405 12.609 -20.110 1.00 76.06 86 LEU A CA 1
ATOM 640 C C . LEU A 1 86 ? 14.934 12.555 -20.200 1.00 76.06 86 LEU A C 1
ATOM 642 O O . LEU A 1 86 ? 15.520 13.124 -21.124 1.00 76.06 86 LEU A O 1
ATOM 646 N N . TRP A 1 87 ? 15.578 11.804 -19.302 1.00 78.31 87 TRP A N 1
ATOM 647 C CA . TRP A 1 87 ? 17.030 11.626 -19.295 1.00 78.31 87 TRP A CA 1
ATOM 648 C C . TRP A 1 87 ? 17.541 10.996 -20.599 1.00 78.31 87 TRP A C 1
ATOM 650 O O . TRP A 1 87 ? 18.495 11.487 -21.205 1.00 78.31 87 TRP A O 1
ATOM 660 N N . ARG A 1 88 ? 16.869 9.948 -21.102 1.00 78.69 88 ARG A N 1
ATOM 661 C CA . ARG A 1 88 ? 17.225 9.317 -22.389 1.00 78.69 88 ARG A CA 1
ATOM 662 C C . ARG A 1 88 ? 16.991 10.231 -23.590 1.00 78.69 88 ARG A C 1
ATOM 664 O O . ARG A 1 88 ? 17.707 10.113 -24.581 1.00 78.69 88 ARG A O 1
ATOM 671 N N . GLY A 1 89 ? 15.991 11.109 -23.527 1.00 74.81 89 GLY A N 1
ATOM 672 C CA . GLY A 1 89 ? 15.722 12.093 -24.575 1.00 74.81 89 GLY A CA 1
ATOM 673 C C . GLY A 1 89 ? 16.817 13.156 -24.689 1.00 74.81 89 GLY A C 1
ATOM 674 O O . GLY A 1 89 ? 17.177 13.530 -25.802 1.00 74.81 89 GLY A O 1
ATOM 675 N N . SER A 1 90 ? 17.370 13.590 -23.552 1.00 72.44 90 SER A N 1
ATOM 676 C CA . SER A 1 90 ? 18.389 14.647 -23.477 1.00 72.44 90 SER A CA 1
ATOM 677 C C . SER A 1 90 ? 19.780 14.193 -23.948 1.00 72.44 90 SER A C 1
ATOM 679 O O . SER A 1 90 ? 20.546 14.974 -24.503 1.00 72.44 90 SER A O 1
ATOM 681 N N . HIS A 1 91 ? 20.108 12.906 -23.795 1.00 65.00 91 HIS A N 1
ATOM 682 C CA . HIS A 1 91 ? 21.423 12.354 -24.144 1.00 65.00 91 HIS A CA 1
ATOM 683 C C . HIS A 1 91 ? 21.479 11.627 -25.488 1.00 65.00 91 HIS A C 1
ATOM 685 O O . HIS A 1 91 ? 22.300 10.730 -25.659 1.00 65.00 91 HIS A O 1
ATOM 691 N N . LYS A 1 92 ? 20.653 11.992 -26.476 1.00 61.34 92 LYS A N 1
ATOM 692 C CA . LYS A 1 92 ? 20.972 11.600 -27.855 1.00 61.34 92 LYS A CA 1
ATOM 693 C C . LYS A 1 92 ? 22.136 12.482 -28.308 1.00 61.34 92 LYS A C 1
ATOM 695 O O . LYS A 1 92 ? 21.900 13.666 -28.548 1.00 61.34 92 LYS A O 1
ATOM 700 N N . PRO A 1 93 ? 23.379 11.967 -28.380 1.00 58.34 93 PRO A N 1
ATOM 701 C CA . PRO A 1 93 ? 24.478 12.776 -28.872 1.00 58.34 93 PRO A CA 1
ATOM 702 C C . PRO A 1 93 ? 24.105 13.247 -30.280 1.00 58.34 93 PRO A C 1
ATOM 704 O O . PRO A 1 93 ? 23.577 12.471 -31.075 1.00 58.34 93 PRO A O 1
ATOM 707 N N . ALA A 1 94 ? 24.403 14.504 -30.610 1.00 59.34 94 ALA A N 1
ATOM 708 C CA . ALA A 1 94 ? 24.261 15.061 -31.962 1.00 59.34 94 ALA A CA 1
ATOM 709 C C . ALA A 1 94 ? 25.111 14.318 -33.022 1.00 59.34 94 ALA A C 1
ATOM 711 O O . ALA A 1 94 ? 25.152 14.697 -34.194 1.00 59.34 94 ALA A O 1
ATOM 712 N N . PHE A 1 95 ? 25.793 13.254 -32.601 1.00 54.03 95 PHE A N 1
ATOM 713 C CA . PHE A 1 95 ? 26.544 12.332 -33.412 1.00 54.03 95 PHE A CA 1
ATOM 714 C C . PHE A 1 95 ? 25.578 11.525 -34.282 1.00 54.03 95 PHE A C 1
ATOM 716 O O . PHE A 1 95 ? 24.977 10.536 -33.871 1.00 54.03 95 PHE A O 1
ATOM 723 N N . ASP A 1 96 ? 25.478 12.003 -35.516 1.00 54.12 96 ASP A N 1
ATOM 724 C CA . ASP A 1 96 ? 25.143 11.238 -36.709 1.00 54.12 96 ASP A CA 1
ATOM 725 C C . ASP A 1 96 ? 23.753 11.433 -37.334 1.00 54.12 96 ASP A C 1
ATOM 727 O O . ASP A 1 96 ? 23.100 10.530 -37.860 1.00 54.12 96 ASP A O 1
ATOM 731 N N . MET A 1 97 ? 23.323 12.696 -37.384 1.00 56.44 97 MET A N 1
ATOM 732 C CA . MET A 1 97 ? 22.182 13.122 -38.202 1.00 56.44 97 MET A CA 1
ATOM 733 C C . MET A 1 97 ? 22.411 12.912 -39.717 1.00 56.44 97 MET A C 1
ATOM 735 O O . MET A 1 97 ? 21.449 12.940 -40.486 1.00 56.44 97 MET A O 1
ATOM 739 N N . ARG A 1 98 ? 23.655 12.666 -40.165 1.00 60.06 98 ARG A N 1
ATOM 740 C CA . ARG A 1 98 ? 24.001 12.552 -41.592 1.00 60.06 98 ARG A CA 1
ATOM 741 C C . ARG A 1 98 ? 23.715 11.170 -42.199 1.00 60.06 98 ARG A C 1
ATOM 743 O O . ARG A 1 98 ? 23.380 11.120 -43.380 1.00 60.06 98 ARG A O 1
ATOM 750 N N . PHE A 1 99 ? 23.707 10.077 -41.427 1.00 57.78 99 PHE A N 1
ATOM 751 C CA . PHE A 1 99 ? 23.348 8.744 -41.955 1.00 57.78 99 PHE A CA 1
ATOM 752 C C . PHE A 1 99 ? 21.864 8.360 -41.788 1.00 57.78 99 PHE A C 1
ATOM 754 O O . PHE A 1 99 ? 21.374 7.452 -42.463 1.00 57.78 99 PHE A O 1
ATOM 761 N N . ALA A 1 100 ? 21.094 9.084 -40.968 1.00 55.66 100 ALA A N 1
ATOM 762 C CA . ALA A 1 100 ? 19.692 8.754 -40.681 1.00 55.66 100 ALA A CA 1
ATOM 763 C C . ALA A 1 100 ? 18.675 9.193 -41.763 1.00 55.66 100 ALA A C 1
ATOM 765 O O . ALA A 1 100 ? 17.499 8.828 -41.684 1.00 55.66 100 ALA A O 1
ATOM 766 N N . ILE A 1 101 ? 19.097 9.952 -42.783 1.00 59.28 101 ILE A N 1
ATOM 767 C CA . ILE A 1 101 ? 18.192 10.490 -43.818 1.00 59.28 101 ILE A CA 1
ATOM 768 C C . ILE A 1 101 ? 17.692 9.393 -44.782 1.00 59.28 101 ILE A C 1
ATOM 770 O O . ILE A 1 101 ? 16.612 9.526 -45.349 1.00 59.28 101 ILE A O 1
ATOM 774 N N . ARG A 1 102 ? 18.392 8.256 -44.928 1.00 61.03 102 ARG A N 1
ATOM 775 C CA . ARG A 1 102 ? 18.093 7.284 -46.003 1.00 61.03 102 ARG A CA 1
ATOM 776 C C . ARG A 1 102 ? 17.141 6.127 -45.671 1.00 61.03 102 ARG A C 1
ATOM 778 O O . ARG A 1 102 ? 16.801 5.378 -46.579 1.00 61.03 102 ARG A O 1
ATOM 785 N N . ARG A 1 103 ? 16.685 5.944 -44.424 1.00 55.00 103 ARG A N 1
ATOM 786 C CA . ARG A 1 103 ? 15.780 4.822 -44.056 1.00 55.00 103 ARG A CA 1
ATOM 787 C C . ARG A 1 103 ? 14.648 5.194 -43.094 1.00 55.00 103 ARG A C 1
ATOM 789 O O . ARG A 1 103 ? 14.249 4.386 -42.255 1.00 55.00 103 ARG A O 1
ATOM 796 N N . ARG A 1 104 ? 14.075 6.394 -43.205 1.00 51.22 104 ARG A N 1
ATOM 797 C CA . ARG A 1 104 ? 12.816 6.681 -42.504 1.00 51.22 104 ARG A CA 1
ATOM 798 C C . ARG A 1 104 ? 11.649 6.022 -43.239 1.00 51.22 104 ARG A C 1
ATOM 800 O O . ARG A 1 104 ? 11.026 6.632 -44.098 1.00 51.22 104 ARG A O 1
ATOM 807 N N . LYS A 1 105 ? 11.310 4.789 -42.839 1.00 57.06 105 LYS A N 1
ATOM 808 C CA . LYS A 1 105 ? 9.899 4.373 -42.865 1.00 57.06 105 LYS A CA 1
ATOM 809 C C . LYS A 1 105 ? 9.104 5.445 -42.099 1.00 57.06 105 LYS A C 1
ATOM 811 O O . LYS A 1 105 ? 9.607 5.899 -41.064 1.00 57.06 105 LYS A O 1
ATOM 816 N N . PRO A 1 106 ? 7.920 5.866 -42.572 1.00 54.84 106 PRO A N 1
ATOM 817 C CA . PRO A 1 106 ? 7.032 6.758 -41.836 1.00 54.84 106 PRO A CA 1
ATOM 818 C C . PRO A 1 106 ? 6.555 6.035 -40.570 1.00 54.84 106 PRO A C 1
ATOM 820 O O . PRO A 1 106 ? 5.509 5.402 -40.526 1.00 54.84 106 PRO A O 1
ATOM 823 N N . SER A 1 107 ? 7.405 6.065 -39.546 1.00 53.22 107 SER A N 1
ATOM 824 C CA . SER A 1 107 ? 7.102 5.629 -38.195 1.00 53.22 107 SER A CA 1
ATOM 825 C C . SER A 1 107 ? 5.979 6.520 -37.701 1.00 53.22 107 SER A C 1
ATOM 827 O O . SER A 1 107 ? 6.157 7.736 -37.663 1.00 53.22 107 SER A O 1
ATOM 829 N N . SER A 1 108 ? 4.846 5.912 -37.356 1.00 53.50 108 SER A N 1
ATOM 830 C CA . SER A 1 108 ? 3.664 6.534 -36.762 1.00 53.50 108 SER A CA 1
ATOM 831 C C . SER A 1 108 ? 4.064 7.550 -35.686 1.00 53.50 108 SER A C 1
ATOM 833 O O . SER A 1 108 ? 4.445 7.202 -34.568 1.00 53.50 108 SER A O 1
ATOM 835 N N . ARG A 1 109 ? 4.050 8.821 -36.077 1.00 59.16 109 ARG A N 1
ATOM 836 C CA . ARG A 1 109 ? 4.581 9.967 -35.345 1.00 59.16 109 ARG A CA 1
ATOM 837 C C . ARG A 1 109 ? 3.386 10.783 -34.885 1.00 59.16 109 ARG A C 1
ATOM 839 O O . ARG A 1 109 ? 2.899 11.587 -35.666 1.00 59.16 109 ARG A O 1
ATOM 846 N N . SER A 1 110 ? 2.882 10.550 -33.671 1.00 54.53 110 SER A N 1
ATOM 847 C CA . SER A 1 110 ? 1.928 11.494 -33.053 1.00 54.53 110 SER A CA 1
ATOM 848 C C . SER A 1 110 ? 1.601 11.277 -31.566 1.00 54.53 110 SER A C 1
ATOM 850 O O . SER A 1 110 ? 1.011 12.182 -30.985 1.00 54.53 110 SER A O 1
ATOM 852 N N . SER A 1 111 ? 1.987 10.182 -30.898 1.00 60.25 111 SER A N 1
ATOM 853 C CA . SER A 1 111 ? 1.629 10.008 -29.473 1.00 60.25 111 SER A CA 1
ATOM 854 C C . SER A 1 111 ? 2.612 10.631 -28.468 1.00 60.25 111 SER A C 1
ATOM 856 O O . SER A 1 111 ? 2.268 10.780 -27.298 1.00 60.25 111 SER A O 1
ATOM 858 N N . GLU A 1 112 ? 3.809 11.058 -28.891 1.00 69.31 112 GLU A N 1
ATOM 859 C CA . GLU A 1 112 ? 4.826 11.625 -27.984 1.00 69.31 112 GLU A CA 1
ATOM 860 C C . GLU A 1 112 ? 4.372 12.833 -27.131 1.00 69.31 112 GLU A C 1
ATOM 862 O O . GLU A 1 112 ? 4.733 12.860 -25.951 1.00 69.31 112 GLU A O 1
ATOM 867 N N . PRO A 1 113 ? 3.601 13.823 -27.634 1.00 76.44 113 PRO A N 1
ATOM 868 C CA . PRO A 1 113 ? 3.215 14.971 -26.811 1.00 76.44 113 PRO A CA 1
ATOM 869 C C . PRO A 1 113 ? 2.168 14.617 -25.746 1.00 76.44 113 PRO A C 1
ATOM 871 O O . PRO A 1 113 ? 2.254 15.119 -24.628 1.00 76.44 113 PRO A O 1
ATOM 874 N N . ILE A 1 114 ? 1.223 13.719 -26.053 1.00 73.88 114 ILE A N 1
ATOM 875 C CA . ILE A 1 114 ? 0.148 13.330 -25.122 1.00 73.88 114 ILE A CA 1
ATOM 876 C C . ILE A 1 114 ? 0.731 12.617 -23.901 1.00 73.88 114 ILE A C 1
ATOM 878 O O . ILE A 1 114 ? 0.323 12.891 -22.773 1.00 73.88 114 ILE A O 1
ATOM 882 N N . HIS A 1 115 ? 1.729 11.751 -24.108 1.00 69.62 115 HIS A N 1
ATOM 883 C CA . HIS A 1 115 ? 2.407 11.096 -22.996 1.00 69.62 115 HIS A CA 1
ATOM 884 C C . HIS A 1 115 ? 3.078 12.128 -22.086 1.00 69.62 115 HIS A C 1
ATOM 886 O O . HIS A 1 115 ? 2.734 12.175 -20.914 1.00 69.62 115 HIS A O 1
ATOM 892 N N . ARG A 1 116 ? 3.905 13.042 -22.611 1.00 72.31 116 ARG A N 1
ATOM 893 C CA . ARG A 1 116 ? 4.607 14.052 -21.790 1.00 72.31 116 ARG A CA 1
ATOM 894 C C . ARG A 1 116 ? 3.673 14.928 -20.946 1.00 72.31 116 ARG A C 1
ATOM 896 O O . ARG A 1 116 ? 4.020 15.264 -19.819 1.00 72.31 116 ARG A O 1
ATOM 903 N N . ILE A 1 117 ? 2.498 15.289 -21.467 1.00 76.25 117 ILE A N 1
ATOM 904 C CA . ILE A 1 117 ? 1.501 16.063 -20.708 1.00 76.25 117 ILE A CA 1
ATOM 905 C C . ILE A 1 117 ? 0.965 15.239 -19.532 1.00 76.25 117 ILE A C 1
ATOM 907 O O . ILE A 1 117 ? 0.934 15.730 -18.405 1.00 76.25 117 ILE A O 1
ATOM 911 N N . ASN A 1 118 ? 0.597 13.978 -19.773 1.00 72.69 118 ASN A N 1
ATOM 912 C CA . ASN A 1 118 ? 0.115 13.080 -18.722 1.00 72.69 118 ASN A CA 1
ATOM 913 C C . ASN A 1 118 ? 1.194 12.832 -17.649 1.00 72.69 118 ASN A C 1
ATOM 915 O O . ASN A 1 118 ? 0.907 12.749 -16.459 1.00 72.69 118 ASN A O 1
ATOM 919 N N . GLU A 1 119 ? 2.457 12.776 -18.070 1.00 68.69 119 GLU A N 1
ATOM 920 C CA . GLU A 1 119 ? 3.612 12.638 -17.185 1.00 68.69 119 GLU A CA 1
ATOM 921 C C . GLU A 1 119 ? 3.766 13.852 -16.243 1.00 68.69 119 GLU A C 1
ATOM 923 O O . GLU A 1 119 ? 3.842 13.679 -15.026 1.00 68.69 119 GLU A O 1
ATOM 928 N N . VAL A 1 120 ? 3.742 15.083 -16.769 1.00 74.88 120 VAL A N 1
ATOM 929 C CA . VAL A 1 120 ? 3.803 16.311 -15.945 1.00 74.88 120 VAL A CA 1
ATOM 930 C C . VAL A 1 120 ? 2.594 16.423 -15.013 1.00 74.88 120 VAL A C 1
ATOM 932 O O . VAL A 1 120 ? 2.728 16.813 -13.856 1.00 74.88 120 VAL A O 1
ATOM 935 N N . PHE A 1 121 ? 1.408 16.047 -15.484 1.00 77.81 121 PHE A N 1
ATOM 936 C CA . PHE A 1 121 ? 0.204 16.062 -14.659 1.00 77.81 121 PHE A CA 1
ATOM 937 C C . PHE A 1 121 ? 0.333 15.128 -13.443 1.00 77.81 121 PHE A C 1
ATOM 939 O O . PHE A 1 121 ? 0.017 15.521 -12.320 1.00 77.81 121 PHE A O 1
ATOM 946 N N . LEU A 1 122 ? 0.882 13.923 -13.633 1.00 74.88 122 LEU A N 1
ATOM 947 C CA . LEU A 1 122 ? 1.092 12.959 -12.550 1.00 74.88 122 LEU A CA 1
ATOM 948 C C . LEU A 1 122 ? 2.151 13.412 -11.536 1.00 74.88 122 LEU A C 1
ATOM 950 O O . LEU A 1 122 ? 1.988 13.150 -10.344 1.00 74.88 122 LEU A O 1
ATOM 954 N N . SER A 1 123 ? 3.206 14.114 -11.963 1.00 72.62 123 SER A N 1
ATOM 955 C CA . SER A 1 123 ? 4.201 14.663 -11.030 1.00 72.62 123 SER A CA 1
ATOM 956 C C . SER A 1 123 ? 3.655 15.839 -10.213 1.00 72.62 123 SER A C 1
ATOM 958 O O . SER A 1 123 ? 3.949 15.940 -9.021 1.00 72.62 123 SER A O 1
ATOM 960 N N . VAL A 1 124 ? 2.804 16.682 -10.807 1.00 79.31 124 VAL A N 1
ATOM 961 C CA . VAL A 1 124 ? 2.098 17.752 -10.082 1.00 79.31 124 VAL A CA 1
ATOM 962 C C . VAL A 1 124 ? 1.122 17.167 -9.063 1.00 79.31 124 VAL A C 1
ATOM 964 O O . VAL A 1 124 ? 1.146 17.581 -7.905 1.00 79.31 124 VAL A O 1
ATOM 967 N N . ILE A 1 125 ? 0.321 16.164 -9.449 1.00 79.25 125 ILE A N 1
ATOM 968 C CA . ILE A 1 125 ? -0.554 15.449 -8.506 1.00 79.25 125 ILE A CA 1
ATOM 969 C C . ILE A 1 125 ? 0.275 14.877 -7.358 1.00 79.25 125 ILE A C 1
ATOM 971 O O . ILE A 1 125 ? -0.085 15.061 -6.200 1.00 79.25 125 ILE A O 1
ATOM 975 N N . PHE A 1 126 ? 1.412 14.244 -7.657 1.00 76.81 126 PHE A N 1
ATOM 976 C CA . PHE A 1 126 ? 2.284 13.672 -6.636 1.00 76.81 126 PHE A CA 1
ATOM 977 C C . PHE A 1 126 ? 2.727 14.713 -5.603 1.00 76.81 126 PHE A C 1
ATOM 979 O O . PHE A 1 126 ? 2.598 14.458 -4.405 1.00 76.81 126 PHE A O 1
ATOM 986 N N . LEU A 1 127 ? 3.192 15.886 -6.039 1.00 78.50 127 LEU A N 1
ATOM 987 C CA . LEU A 1 127 ? 3.595 16.980 -5.146 1.00 78.50 127 LEU A CA 1
ATOM 988 C C . LEU A 1 127 ? 2.415 17.590 -4.373 1.00 78.50 127 LEU A C 1
ATOM 990 O O . LEU A 1 127 ? 2.598 18.070 -3.255 1.00 78.50 127 LEU A O 1
ATOM 994 N N . ALA A 1 128 ? 1.207 17.542 -4.936 1.00 83.12 128 ALA A N 1
ATOM 995 C CA . ALA A 1 128 ? -0.004 18.036 -4.290 1.00 83.12 128 ALA A CA 1
ATOM 996 C C . ALA A 1 128 ? -0.550 17.078 -3.215 1.00 83.12 128 ALA A C 1
ATOM 998 O O . ALA A 1 128 ? -1.153 17.546 -2.251 1.00 83.12 128 ALA A O 1
ATOM 999 N N . ILE A 1 129 ? -0.315 15.762 -3.326 1.00 80.56 129 ILE A N 1
ATOM 1000 C CA . ILE A 1 129 ? -0.790 14.750 -2.362 1.00 80.56 129 ILE A CA 1
ATOM 1001 C C . ILE A 1 129 ? -0.442 15.085 -0.904 1.00 80.56 129 ILE A C 1
ATOM 1003 O O . ILE A 1 129 ? -1.364 15.063 -0.092 1.00 80.56 129 ILE A O 1
ATOM 1007 N N . PRO A 1 130 ? 0.807 15.399 -0.503 1.00 76.44 130 PRO A N 1
ATOM 1008 C CA . PRO A 1 130 ? 1.107 15.678 0.904 1.00 76.44 130 PRO A CA 1
ATOM 1009 C C . PRO A 1 130 ? 0.371 16.926 1.412 1.00 76.44 130 PRO A C 1
ATOM 1011 O O . PRO A 1 130 ? -0.128 16.939 2.537 1.00 76.44 130 PRO A O 1
ATOM 1014 N N . VAL A 1 131 ? 0.227 17.952 0.570 1.00 79.56 131 VAL A N 1
ATOM 1015 C CA . VAL A 1 131 ? -0.513 19.174 0.915 1.00 79.56 131 VAL A CA 1
ATOM 1016 C C . VAL A 1 131 ? -2.007 18.875 1.067 1.00 79.56 131 VAL A C 1
ATOM 1018 O O . VAL A 1 131 ? -2.608 19.248 2.073 1.00 79.56 131 VAL A O 1
ATOM 1021 N N . ALA A 1 132 ? -2.591 18.141 0.118 1.00 82.75 132 ALA A N 1
ATOM 1022 C CA . ALA A 1 132 ? -3.993 17.736 0.146 1.00 82.75 132 ALA A CA 1
ATOM 1023 C C . ALA A 1 132 ? -4.299 16.799 1.325 1.00 82.75 132 ALA A C 1
ATOM 1025 O O . ALA A 1 132 ? -5.301 16.976 2.007 1.00 82.75 132 ALA A O 1
ATOM 1026 N N . THR A 1 133 ? -3.407 15.848 1.614 1.00 76.94 133 THR A N 1
ATOM 1027 C CA . THR A 1 133 ? -3.535 14.907 2.739 1.00 76.94 133 THR A CA 1
ATOM 1028 C C . THR A 1 133 ? -3.531 15.654 4.064 1.00 76.94 133 THR A C 1
ATOM 1030 O O . THR A 1 133 ? -4.368 15.389 4.921 1.00 76.94 133 THR A O 1
ATOM 1033 N N . ARG A 1 134 ? -2.637 16.640 4.224 1.00 82.75 134 ARG A N 1
ATOM 1034 C CA . ARG A 1 134 ? -2.661 17.529 5.388 1.00 82.75 134 ARG A CA 1
ATOM 1035 C C . ARG A 1 134 ? -3.988 18.282 5.483 1.00 82.75 134 ARG A C 1
ATOM 1037 O O . ARG A 1 134 ? -4.568 18.319 6.561 1.00 82.75 134 ARG A O 1
ATOM 1044 N N . ALA A 1 135 ? -4.434 18.902 4.391 1.00 83.25 135 ALA A N 1
ATOM 1045 C CA . ALA A 1 135 ? -5.656 19.703 4.387 1.00 83.25 135 ALA A CA 1
ATOM 1046 C C . ALA A 1 135 ? -6.900 18.866 4.727 1.00 83.25 135 ALA A C 1
ATOM 1048 O O . ALA A 1 135 ? -7.781 19.345 5.429 1.00 83.25 135 ALA A O 1
ATOM 1049 N N . LEU A 1 136 ? -6.944 17.614 4.263 1.00 81.62 136 LEU A N 1
ATOM 1050 C CA . LEU A 1 136 ? -8.081 16.718 4.455 1.00 81.62 136 LEU A CA 1
ATOM 1051 C C . LEU A 1 136 ? -8.093 16.046 5.835 1.00 81.62 136 LEU A C 1
ATOM 1053 O O . LEU A 1 136 ? -9.158 15.865 6.410 1.00 81.62 136 LEU A O 1
ATOM 1057 N N . LEU A 1 137 ? -6.924 15.653 6.352 1.00 80.81 137 LEU A N 1
ATOM 1058 C CA . LEU A 1 137 ? -6.809 14.808 7.550 1.00 80.81 137 LEU A CA 1
ATOM 1059 C C . LEU A 1 137 ? -6.298 15.560 8.787 1.00 80.81 137 LEU A C 1
ATOM 1061 O O . LEU A 1 137 ? -6.126 14.955 9.839 1.00 80.81 137 LEU A O 1
ATOM 1065 N N . ASN A 1 138 ? -6.008 16.859 8.660 1.00 84.56 138 ASN A N 1
ATOM 1066 C CA . ASN A 1 138 ? -5.459 17.708 9.722 1.00 84.56 138 ASN A 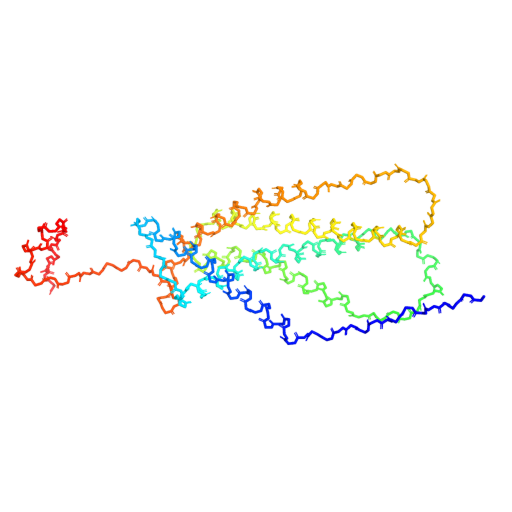CA 1
ATOM 1067 C C . ASN A 1 138 ? -4.184 17.140 10.392 1.00 84.56 138 ASN A C 1
ATOM 1069 O O . ASN A 1 138 ? -3.914 17.362 11.570 1.00 84.56 138 ASN A O 1
ATOM 1073 N N . ILE A 1 139 ? -3.383 16.393 9.627 1.00 82.25 139 ILE A N 1
ATOM 1074 C CA . ILE A 1 139 ? -2.145 15.762 10.102 1.00 82.25 139 ILE A CA 1
ATOM 1075 C C . ILE A 1 139 ? -1.021 16.812 10.163 1.00 82.25 139 ILE A C 1
ATOM 1077 O O . ILE A 1 139 ? -0.893 17.631 9.241 1.00 82.25 139 ILE A O 1
ATOM 1081 N N . PRO A 1 140 ? -0.158 16.801 11.199 1.00 87.31 140 PRO A N 1
ATOM 1082 C CA . PRO A 1 140 ? 0.989 17.697 11.258 1.00 87.31 140 PRO A CA 1
ATOM 1083 C C . PRO A 1 140 ? 1.930 17.516 10.055 1.00 87.31 140 PRO A C 1
ATOM 1085 O O . PRO A 1 140 ? 2.295 16.405 9.676 1.00 87.31 140 PRO A O 1
ATOM 1088 N N . LEU A 1 141 ? 2.381 18.642 9.488 1.00 84.88 141 LEU A N 1
ATOM 1089 C CA . LEU A 1 141 ? 3.179 18.704 8.252 1.00 84.88 141 LEU A CA 1
ATOM 1090 C C . LEU A 1 141 ? 4.384 17.751 8.241 1.00 84.88 141 LEU A C 1
ATOM 1092 O O . LEU A 1 141 ? 4.637 17.082 7.244 1.00 84.88 141 LEU A O 1
ATOM 1096 N N . HIS A 1 142 ? 5.140 17.724 9.343 1.00 85.75 142 HIS A N 1
ATOM 1097 C CA . HIS A 1 142 ? 6.372 16.945 9.449 1.00 85.75 142 HIS A CA 1
ATOM 1098 C C . HIS A 1 142 ? 6.089 15.447 9.309 1.00 85.75 142 HIS A C 1
ATOM 1100 O O . HIS A 1 142 ? 6.831 14.738 8.639 1.00 85.75 142 HIS A O 1
ATOM 1106 N N . LEU A 1 143 ? 4.976 14.980 9.873 1.00 81.62 143 LEU A N 1
ATOM 1107 C CA . LEU A 1 143 ? 4.582 13.581 9.844 1.00 81.62 143 LEU A CA 1
ATOM 1108 C C . LEU A 1 143 ? 4.134 13.179 8.431 1.00 81.62 143 LEU A C 1
ATOM 1110 O O . LEU A 1 143 ? 4.549 12.136 7.928 1.00 81.62 143 LEU A O 1
ATOM 1114 N N . THR A 1 144 ? 3.415 14.061 7.731 1.00 80.81 144 THR A N 1
ATOM 1115 C CA . THR A 1 144 ? 3.090 13.876 6.309 1.00 80.81 144 THR A CA 1
ATOM 1116 C C . THR A 1 144 ? 4.346 13.781 5.438 1.00 80.81 144 THR A C 1
ATOM 1118 O O . THR A 1 144 ? 4.430 12.903 4.578 1.00 80.81 144 THR A O 1
ATOM 1121 N N . PHE A 1 145 ? 5.351 14.632 5.676 1.00 82.75 145 PHE A N 1
ATOM 1122 C CA . PHE A 1 145 ? 6.626 14.562 4.956 1.00 82.75 145 PHE A CA 1
ATOM 1123 C C . PHE A 1 145 ? 7.397 13.274 5.237 1.00 82.75 145 PHE A C 1
ATOM 1125 O O . PHE A 1 145 ? 7.953 12.699 4.306 1.00 82.75 145 PHE A O 1
ATOM 1132 N N . VAL A 1 146 ? 7.406 12.795 6.484 1.00 82.31 146 VAL A N 1
ATOM 1133 C CA . VAL A 1 146 ? 8.060 11.531 6.850 1.00 82.31 146 VAL A CA 1
ATOM 1134 C C . VAL A 1 146 ? 7.426 10.357 6.101 1.00 82.31 146 VAL A C 1
ATOM 1136 O O . VAL A 1 146 ? 8.145 9.601 5.451 1.00 82.31 146 VAL A O 1
ATOM 1139 N N . ILE A 1 147 ? 6.092 10.232 6.103 1.00 78.44 147 ILE A N 1
ATOM 1140 C CA . ILE A 1 147 ? 5.389 9.174 5.347 1.00 78.44 147 ILE A CA 1
ATOM 1141 C C . ILE A 1 147 ? 5.761 9.232 3.874 1.00 78.44 147 ILE A C 1
ATOM 1143 O O . ILE A 1 147 ? 6.077 8.216 3.257 1.00 78.44 147 ILE A O 1
ATOM 1147 N N . TYR A 1 148 ? 5.710 10.435 3.311 1.00 80.81 148 TYR A N 1
ATOM 1148 C CA . TYR A 1 148 ? 5.949 10.644 1.899 1.00 80.81 148 TYR A CA 1
ATOM 1149 C C . TYR A 1 148 ? 7.397 10.342 1.515 1.00 80.81 148 TYR A C 1
ATOM 1151 O O . TYR A 1 148 ? 7.643 9.741 0.472 1.00 80.81 148 TYR A O 1
ATOM 1159 N N . PHE A 1 149 ? 8.354 10.685 2.378 1.00 81.94 149 PHE A N 1
ATOM 1160 C CA . PHE A 1 149 ? 9.754 10.315 2.217 1.00 81.94 149 PHE A CA 1
ATOM 1161 C C . PHE A 1 149 ? 9.919 8.793 2.186 1.00 81.94 149 PHE A C 1
ATOM 1163 O O . PHE A 1 149 ? 10.500 8.263 1.239 1.00 81.94 149 PHE A O 1
ATOM 1170 N N . PHE A 1 150 ? 9.346 8.068 3.152 1.00 80.12 150 PHE A N 1
ATOM 1171 C CA . PHE A 1 150 ? 9.405 6.604 3.155 1.00 80.12 150 PHE A CA 1
ATOM 1172 C C . PHE A 1 150 ? 8.709 5.983 1.940 1.00 80.12 150 PHE A C 1
ATOM 1174 O O . PHE A 1 150 ? 9.228 5.027 1.362 1.00 80.12 150 PHE A O 1
ATOM 1181 N N . ALA A 1 151 ? 7.576 6.537 1.506 1.00 77.44 151 ALA A N 1
ATOM 1182 C CA . ALA A 1 151 ? 6.884 6.093 0.301 1.00 77.44 151 ALA A CA 1
ATOM 1183 C C . ALA A 1 151 ? 7.718 6.318 -0.965 1.00 77.44 151 ALA A C 1
ATOM 1185 O O . ALA A 1 151 ? 7.829 5.419 -1.798 1.00 77.44 151 ALA A O 1
ATOM 1186 N N . ALA A 1 152 ? 8.349 7.488 -1.091 1.00 78.38 152 ALA A N 1
ATOM 1187 C CA . ALA A 1 152 ? 9.223 7.819 -2.208 1.00 78.38 152 ALA A CA 1
ATOM 1188 C C . ALA A 1 152 ? 10.444 6.891 -2.256 1.00 78.38 152 ALA A C 1
ATOM 1190 O O . ALA A 1 152 ? 10.753 6.346 -3.316 1.00 78.38 152 ALA A O 1
ATOM 1191 N N . VAL A 1 153 ? 11.095 6.653 -1.112 1.00 80.25 153 VAL A N 1
ATOM 1192 C CA . VAL A 1 153 ? 12.226 5.719 -0.999 1.00 80.25 153 VAL A CA 1
ATOM 1193 C C . VAL A 1 153 ? 11.790 4.296 -1.348 1.00 80.25 153 VAL A C 1
ATOM 1195 O O . VAL A 1 153 ? 12.442 3.640 -2.157 1.00 80.25 153 VAL A O 1
ATOM 1198 N N . THR A 1 154 ? 10.655 3.832 -0.822 1.00 77.56 154 THR A N 1
ATOM 1199 C CA . THR A 1 154 ? 10.115 2.495 -1.121 1.00 77.56 154 THR A CA 1
ATOM 1200 C C . THR A 1 154 ? 9.784 2.345 -2.606 1.00 77.56 154 THR A C 1
ATOM 1202 O O . THR A 1 154 ? 10.177 1.364 -3.235 1.00 77.56 154 THR A O 1
ATOM 1205 N N . GLY A 1 155 ? 9.121 3.338 -3.203 1.00 75.75 155 GLY A N 1
ATOM 1206 C CA . GLY A 1 155 ? 8.817 3.353 -4.631 1.00 75.75 155 GLY A CA 1
ATOM 1207 C C . GLY A 1 155 ? 10.076 3.373 -5.503 1.00 75.75 155 GLY A C 1
ATOM 1208 O O . GLY A 1 155 ? 10.145 2.657 -6.502 1.00 75.75 155 GLY A O 1
ATOM 1209 N N . LEU A 1 156 ? 11.113 4.116 -5.102 1.00 78.31 156 LEU A N 1
ATOM 1210 C CA . LEU A 1 156 ? 12.408 4.127 -5.785 1.00 78.31 156 LEU A CA 1
ATOM 1211 C C . LEU A 1 156 ? 13.095 2.758 -5.709 1.00 78.31 156 LEU A C 1
ATOM 1213 O O . LEU A 1 156 ? 13.575 2.261 -6.730 1.00 78.31 156 LEU A O 1
ATOM 1217 N N . LEU A 1 157 ? 13.091 2.114 -4.540 1.00 79.62 157 LEU A N 1
ATOM 1218 C CA . LEU A 1 157 ? 13.643 0.770 -4.356 1.00 79.62 157 LEU A CA 1
ATOM 1219 C C . LEU A 1 157 ? 12.900 -0.273 -5.198 1.00 79.62 157 LEU A C 1
ATOM 1221 O O . LEU A 1 157 ? 13.542 -1.078 -5.871 1.00 79.62 157 LEU A O 1
ATOM 1225 N N . LEU A 1 158 ? 11.564 -0.226 -5.235 1.00 77.25 158 LEU A N 1
ATOM 1226 C CA . LEU A 1 158 ? 10.749 -1.092 -6.094 1.00 77.25 158 LEU A CA 1
ATOM 1227 C C . LEU A 1 158 ? 11.018 -0.843 -7.584 1.00 77.25 158 LEU A C 1
ATOM 1229 O O . LEU A 1 158 ? 11.074 -1.786 -8.374 1.00 77.25 158 LEU A O 1
ATOM 1233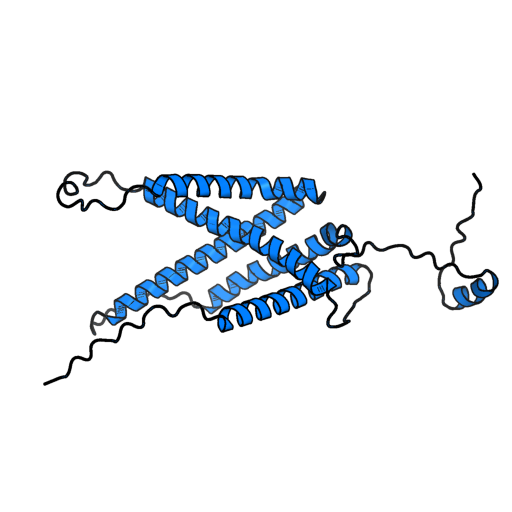 N N . SER A 1 159 ? 11.242 0.412 -7.978 1.00 75.31 159 SER A N 1
ATOM 1234 C CA . SER A 1 159 ? 11.615 0.759 -9.350 1.00 75.31 159 SER A CA 1
ATOM 1235 C C . SER A 1 159 ? 12.976 0.182 -9.739 1.00 75.31 159 SER A C 1
ATOM 1237 O O . SER A 1 159 ? 13.122 -0.438 -10.795 1.00 75.31 159 SER A O 1
ATOM 1239 N N . MET A 1 160 ? 13.970 0.344 -8.861 1.00 75.81 160 MET A N 1
ATOM 1240 C CA . MET A 1 160 ? 15.306 -0.229 -9.024 1.00 75.81 160 MET A CA 1
ATOM 1241 C C . MET A 1 160 ? 15.249 -1.749 -9.116 1.00 75.81 160 MET A C 1
ATOM 1243 O O . MET A 1 160 ? 15.853 -2.329 -10.016 1.00 75.81 160 MET A O 1
ATOM 1247 N N . ALA A 1 161 ? 14.457 -2.389 -8.259 1.00 76.69 161 ALA A N 1
ATOM 1248 C CA . ALA A 1 161 ? 14.211 -3.823 -8.298 1.00 76.69 161 ALA A CA 1
ATOM 1249 C C . ALA A 1 161 ? 13.644 -4.281 -9.643 1.00 76.69 161 ALA A C 1
ATOM 1251 O O . ALA A 1 161 ? 14.173 -5.199 -10.272 1.00 76.69 161 ALA A O 1
ATOM 1252 N N . GLY A 1 162 ? 12.589 -3.607 -10.110 1.00 76.62 162 GLY A N 1
ATOM 1253 C CA . GLY A 1 162 ? 11.963 -3.893 -11.395 1.00 76.62 162 GLY A CA 1
ATOM 1254 C C . GLY A 1 162 ? 12.933 -3.693 -12.558 1.00 76.62 162 GLY A C 1
ATOM 1255 O O . GLY A 1 162 ? 12.972 -4.508 -13.478 1.00 76.62 162 GLY A O 1
ATOM 1256 N N . TYR A 1 163 ? 13.767 -2.652 -12.502 1.00 77.50 163 TYR A N 1
ATOM 1257 C CA . TYR A 1 163 ? 14.800 -2.404 -13.502 1.00 77.50 163 TYR A CA 1
ATOM 1258 C C . TYR A 1 163 ? 15.850 -3.520 -13.533 1.00 77.50 163 TYR A C 1
ATOM 1260 O O . TYR A 1 163 ? 16.114 -4.075 -14.601 1.00 77.50 163 TYR A O 1
ATOM 1268 N N . VAL A 1 164 ? 16.402 -3.896 -12.374 1.00 78.06 164 VAL A N 1
ATOM 1269 C CA . VAL A 1 164 ? 17.364 -5.002 -12.253 1.00 78.06 164 VAL A CA 1
ATOM 1270 C C . VAL A 1 164 ? 16.751 -6.296 -12.786 1.00 78.06 164 VAL A C 1
ATOM 1272 O O . VAL A 1 164 ? 17.381 -6.980 -13.590 1.00 78.06 164 VAL A O 1
ATOM 1275 N N . PHE A 1 165 ? 15.499 -6.594 -12.434 1.00 76.62 165 PHE A N 1
ATOM 1276 C CA . PHE A 1 165 ? 14.789 -7.773 -12.925 1.00 76.62 165 PHE A CA 1
ATOM 1277 C C . PHE A 1 165 ? 14.643 -7.783 -14.455 1.00 76.62 165 PHE A C 1
ATOM 1279 O O . PHE A 1 165 ? 14.912 -8.800 -15.095 1.00 76.62 165 PHE A O 1
ATOM 1286 N N . ILE A 1 166 ? 14.271 -6.650 -15.063 1.00 75.44 166 ILE A N 1
ATOM 1287 C CA . ILE A 1 166 ? 14.164 -6.516 -16.525 1.00 75.44 166 ILE A CA 1
ATOM 1288 C C . ILE A 1 166 ? 15.525 -6.734 -17.198 1.00 75.44 166 ILE A C 1
ATOM 1290 O O . ILE A 1 166 ? 15.601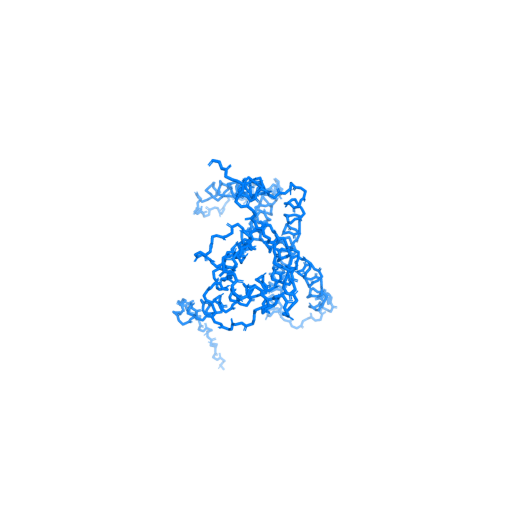 -7.447 -18.199 1.00 75.44 166 ILE A O 1
ATOM 1294 N N . VAL A 1 167 ? 16.599 -6.152 -16.656 1.00 75.94 167 VAL A N 1
ATOM 1295 C CA . VAL A 1 167 ? 17.961 -6.320 -17.189 1.00 75.94 167 VAL A CA 1
ATOM 1296 C C . VAL A 1 167 ? 18.413 -7.777 -17.081 1.00 75.94 167 VAL A C 1
ATOM 1298 O O . VAL A 1 167 ? 18.898 -8.339 -18.060 1.00 75.94 167 VAL A O 1
ATOM 1301 N N . MET A 1 168 ? 18.195 -8.420 -15.930 1.00 75.19 168 MET A N 1
ATOM 1302 C CA . MET A 1 168 ? 18.531 -9.833 -15.732 1.00 75.19 168 MET A CA 1
ATOM 1303 C C . MET A 1 168 ? 17.755 -10.743 -16.686 1.00 75.19 168 MET A C 1
ATOM 1305 O O . MET A 1 168 ? 18.337 -11.662 -17.259 1.00 75.19 168 MET A O 1
ATOM 1309 N N . ARG A 1 169 ? 16.459 -10.479 -16.894 1.00 79.69 169 ARG A N 1
ATOM 1310 C CA . ARG A 1 169 ? 15.636 -11.238 -17.842 1.00 79.69 169 ARG A CA 1
ATOM 1311 C C . ARG A 1 169 ? 16.152 -11.087 -19.271 1.00 79.69 169 ARG A C 1
ATOM 1313 O O . ARG A 1 169 ? 16.314 -12.087 -19.956 1.00 79.69 169 ARG A O 1
ATOM 1320 N N . ARG A 1 170 ? 16.475 -9.859 -19.689 1.00 79.31 170 ARG A N 1
ATOM 1321 C CA . ARG A 1 170 ? 16.986 -9.585 -21.038 1.00 79.31 170 ARG A CA 1
ATOM 1322 C C . ARG A 1 170 ? 18.324 -10.273 -21.312 1.00 79.31 170 ARG A C 1
ATOM 1324 O O . ARG A 1 170 ? 18.540 -10.718 -22.431 1.00 79.31 170 ARG A O 1
ATOM 1331 N N . ASN A 1 171 ? 19.202 -10.367 -20.313 1.00 74.50 171 ASN A N 1
ATOM 1332 C CA . ASN A 1 171 ? 20.489 -11.046 -20.475 1.00 74.50 171 ASN A CA 1
ATOM 1333 C C . ASN A 1 171 ? 20.326 -12.570 -20.611 1.00 74.50 171 ASN A C 1
ATOM 1335 O O . ASN A 1 171 ? 21.000 -13.164 -21.444 1.00 74.50 171 ASN A O 1
ATOM 1339 N N . ARG A 1 172 ? 19.387 -13.191 -19.877 1.00 76.62 172 ARG A N 1
ATOM 1340 C CA . ARG A 1 172 ? 19.120 -14.640 -19.990 1.00 76.62 172 ARG A CA 1
ATOM 1341 C C . ARG A 1 172 ? 18.696 -15.068 -21.396 1.00 76.62 172 ARG A C 1
ATOM 1343 O O . ARG A 1 172 ? 19.099 -16.138 -21.841 1.00 76.62 172 ARG A O 1
ATOM 1350 N N . ASP A 1 173 ? 17.920 -14.234 -22.087 1.00 75.19 173 ASP A N 1
ATOM 1351 C CA . ASP A 1 173 ? 17.441 -14.535 -23.442 1.00 75.19 173 ASP A CA 1
ATOM 1352 C C . ASP A 1 173 ? 18.571 -14.482 -24.493 1.00 75.19 173 ASP A C 1
ATOM 1354 O O . ASP A 1 173 ? 18.479 -15.125 -25.537 1.00 75.19 173 ASP A O 1
ATOM 1358 N N . ILE A 1 174 ? 19.652 -13.733 -24.233 1.00 73.06 174 ILE A N 1
ATOM 1359 C CA . ILE A 1 174 ? 20.804 -13.622 -25.146 1.00 73.06 174 ILE A CA 1
ATOM 1360 C C . ILE A 1 174 ? 21.668 -14.885 -25.065 1.00 73.06 174 ILE A C 1
ATOM 1362 O O . ILE A 1 174 ? 22.050 -15.436 -26.09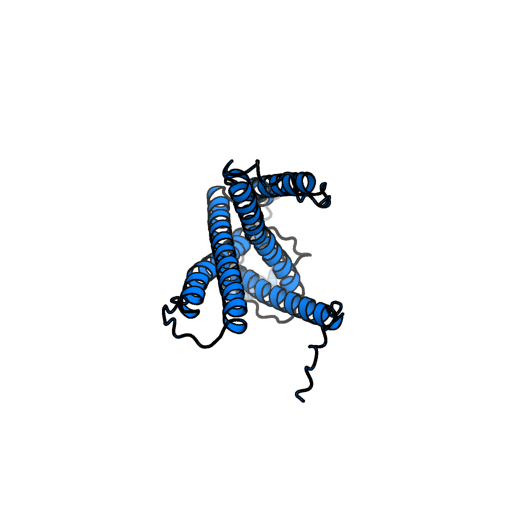7 1.00 73.06 174 ILE A O 1
ATOM 1366 N N . ASP A 1 175 ? 21.897 -15.394 -23.854 1.00 66.62 175 ASP A N 1
ATOM 1367 C CA . ASP A 1 175 ? 22.734 -16.577 -23.624 1.00 66.62 175 ASP A CA 1
ATOM 1368 C C . ASP A 1 175 ? 22.139 -17.856 -24.240 1.00 66.62 175 ASP A C 1
ATOM 1370 O O . ASP A 1 175 ? 22.859 -18.814 -24.513 1.00 66.62 175 ASP A O 1
ATOM 1374 N N . THR A 1 176 ? 20.828 -17.883 -24.513 1.00 67.75 176 THR A N 1
ATOM 1375 C CA . THR A 1 176 ? 20.163 -19.066 -25.085 1.00 67.75 176 THR A CA 1
ATOM 1376 C C . THR A 1 176 ? 20.394 -19.232 -26.593 1.00 67.75 176 THR A C 1
ATOM 1378 O O . THR A 1 176 ? 20.170 -20.319 -27.122 1.00 67.75 176 THR A O 1
ATOM 1381 N N . VAL A 1 177 ? 20.831 -18.184 -27.306 1.00 68.31 177 VAL A N 1
ATOM 1382 C CA . VAL A 1 177 ? 20.906 -18.176 -28.784 1.00 68.31 177 VAL A CA 1
ATOM 1383 C C . VAL A 1 177 ? 22.342 -18.325 -29.309 1.00 68.31 177 VAL A C 1
ATOM 1385 O O . VAL A 1 177 ? 22.543 -18.714 -30.459 1.00 68.31 177 VAL A O 1
ATOM 1388 N N . SER A 1 178 ? 23.363 -18.083 -28.483 1.00 61.31 178 SER A N 1
ATOM 1389 C CA . SER A 1 178 ? 24.762 -18.040 -28.924 1.00 61.31 178 SER A CA 1
ATOM 1390 C C . SER A 1 178 ? 25.678 -18.993 -28.149 1.00 61.31 178 SER A C 1
ATOM 1392 O O . SER A 1 178 ? 26.421 -18.545 -27.293 1.00 61.31 178 SER A O 1
ATOM 1394 N N . SER A 1 179 ? 25.654 -20.274 -28.537 1.00 55.16 179 SER A N 1
ATOM 1395 C CA . SER A 1 179 ? 26.792 -21.221 -28.635 1.00 55.16 179 SER A CA 1
ATOM 1396 C C . SER A 1 179 ? 27.756 -21.459 -27.437 1.00 55.16 179 SER A C 1
ATOM 1398 O O . SER A 1 179 ? 28.078 -20.564 -26.664 1.00 55.16 179 SER A O 1
ATOM 1400 N N . PRO A 1 180 ? 28.328 -22.679 -27.316 1.00 58.22 180 PRO A N 1
ATOM 1401 C CA . PRO A 1 180 ? 29.214 -23.073 -26.218 1.00 58.22 180 PRO A CA 1
ATOM 1402 C C . PRO A 1 180 ? 30.631 -22.504 -26.397 1.00 58.22 180 PRO A C 1
ATOM 1404 O O . PRO A 1 180 ? 31.533 -23.193 -26.864 1.00 58.22 180 PRO A O 1
ATOM 1407 N N . VAL A 1 181 ? 30.858 -21.241 -26.032 1.00 59.88 181 VAL A N 1
ATOM 1408 C CA . VAL A 1 181 ? 32.218 -20.681 -25.964 1.00 59.88 181 VAL A CA 1
ATOM 1409 C C . VAL A 1 181 ? 32.455 -20.045 -24.600 1.00 59.88 181 VAL A C 1
ATOM 1411 O O . VAL A 1 181 ? 32.035 -18.923 -24.332 1.00 59.88 181 VAL A O 1
ATOM 1414 N N . ASN A 1 182 ? 33.139 -20.822 -23.754 1.00 60.75 182 ASN A N 1
ATOM 1415 C CA . ASN A 1 182 ? 33.983 -20.464 -22.606 1.00 60.75 182 ASN A CA 1
ATOM 1416 C C . ASN A 1 182 ? 34.228 -18.957 -22.368 1.00 60.75 182 ASN A C 1
ATOM 1418 O O . ASN A 1 182 ? 35.346 -18.465 -22.514 1.00 60.75 182 ASN A O 1
ATOM 1422 N N . SER A 1 183 ? 33.216 -18.218 -21.916 1.00 55.69 183 SER A N 1
ATOM 1423 C CA . SER A 1 183 ? 33.407 -16.877 -21.363 1.00 55.69 183 SER A CA 1
ATOM 1424 C C . SER A 1 183 ? 32.899 -16.839 -19.925 1.00 55.69 183 SER A C 1
ATOM 1426 O O . SER A 1 183 ? 31.811 -16.388 -19.591 1.00 55.69 183 SER A O 1
ATOM 1428 N N . SER A 1 184 ? 33.753 -17.332 -19.033 1.00 54.09 184 SER A N 1
ATOM 1429 C CA . SER A 1 184 ? 33.590 -17.382 -17.578 1.00 54.09 184 SER A CA 1
ATOM 1430 C C . SER A 1 184 ? 33.683 -16.012 -16.888 1.00 54.09 184 SER A C 1
ATOM 1432 O O . SER A 1 184 ? 34.062 -15.921 -15.720 1.00 54.09 184 SER A O 1
ATOM 1434 N N . ARG A 1 185 ? 33.295 -14.916 -17.554 1.00 58.47 185 ARG A N 1
ATOM 1435 C CA . ARG A 1 185 ? 33.051 -13.648 -16.853 1.00 58.47 185 ARG A CA 1
ATOM 1436 C C . ARG A 1 185 ? 31.668 -13.715 -16.232 1.00 58.47 185 ARG A C 1
ATOM 1438 O O . ARG A 1 185 ? 30.708 -13.157 -16.749 1.00 58.47 185 ARG A O 1
ATOM 1445 N N . GLY A 1 186 ? 31.598 -14.444 -15.119 1.00 57.88 186 GLY A N 1
ATOM 1446 C CA . GLY A 1 186 ? 30.411 -14.547 -14.290 1.00 57.88 186 GLY A CA 1
ATOM 1447 C C . GLY A 1 186 ? 29.935 -13.151 -13.921 1.00 57.88 186 GLY A C 1
ATOM 1448 O O . GLY A 1 186 ? 30.529 -12.483 -13.074 1.00 57.88 186 GLY A O 1
ATOM 1449 N N . VAL A 1 187 ? 28.866 -12.701 -14.575 1.00 59.69 187 VAL A N 1
ATOM 1450 C CA . VAL A 1 187 ? 28.079 -11.570 -14.100 1.00 59.69 187 VAL A CA 1
ATOM 1451 C C . VAL A 1 187 ? 27.667 -11.956 -12.689 1.00 59.69 187 VAL A C 1
ATOM 1453 O O . VAL A 1 187 ? 26.892 -12.893 -12.504 1.00 59.69 187 VAL A O 1
ATOM 1456 N N . ARG A 1 188 ? 28.264 -11.301 -11.687 1.00 66.44 188 ARG A N 1
ATOM 1457 C CA . ARG A 1 188 ? 27.979 -11.541 -10.272 1.00 66.44 188 ARG A CA 1
ATOM 1458 C C . ARG A 1 188 ? 26.525 -11.139 -10.052 1.00 66.44 188 ARG A C 1
ATOM 1460 O O . ARG A 1 188 ? 26.217 -9.976 -9.806 1.00 66.44 188 ARG A O 1
ATOM 1467 N N . THR A 1 189 ? 25.614 -12.087 -10.233 1.00 71.62 189 THR A N 1
ATOM 1468 C CA . THR A 1 189 ? 24.205 -11.892 -9.929 1.00 71.62 189 THR A CA 1
ATOM 1469 C C . THR A 1 189 ? 24.138 -11.560 -8.451 1.00 71.62 189 THR A C 1
ATOM 1471 O O . THR A 1 189 ? 24.579 -12.367 -7.628 1.00 71.62 189 THR A O 1
ATOM 1474 N N . MET A 1 190 ? 23.640 -10.369 -8.110 1.00 69.38 190 MET A N 1
ATOM 1475 C CA . MET A 1 190 ? 23.324 -10.064 -6.721 1.00 69.38 190 MET A CA 1
ATOM 1476 C C . MET A 1 190 ? 22.453 -11.204 -6.193 1.00 69.38 190 MET A C 1
ATOM 1478 O O . MET A 1 190 ? 21.459 -11.555 -6.839 1.00 69.38 190 MET A O 1
ATOM 1482 N N . PRO A 1 191 ? 22.836 -11.840 -5.080 1.00 82.50 191 PRO A N 1
ATOM 1483 C CA . PRO A 1 191 ? 22.075 -12.961 -4.589 1.00 82.50 191 PRO A CA 1
ATOM 1484 C C . PRO A 1 191 ? 20.702 -12.452 -4.139 1.00 82.50 191 PRO A C 1
ATOM 1486 O O . PRO A 1 191 ? 20.595 -11.460 -3.419 1.00 82.50 191 PRO A O 1
ATOM 1489 N N . LEU A 1 192 ? 19.646 -13.126 -4.598 1.00 78.50 192 LEU A N 1
ATOM 1490 C CA . LEU A 1 192 ? 18.246 -12.721 -4.416 1.00 78.50 192 LEU A CA 1
ATOM 1491 C C . LEU A 1 192 ? 17.896 -12.406 -2.950 1.00 78.50 192 LEU A C 1
ATOM 1493 O O . LEU A 1 192 ? 17.094 -11.516 -2.680 1.00 78.50 192 LEU A O 1
ATOM 1497 N N . TRP A 1 193 ? 18.531 -13.102 -2.005 1.00 82.69 193 TRP A N 1
ATOM 1498 C CA . TRP A 1 193 ? 18.318 -12.902 -0.574 1.00 82.69 193 TRP A CA 1
ATOM 1499 C C . TRP A 1 193 ? 18.775 -11.522 -0.076 1.00 82.69 193 TRP A C 1
ATOM 1501 O O . TRP A 1 193 ? 18.097 -10.957 0.774 1.00 82.69 193 TRP A O 1
ATOM 1511 N N . LEU A 1 194 ? 19.857 -10.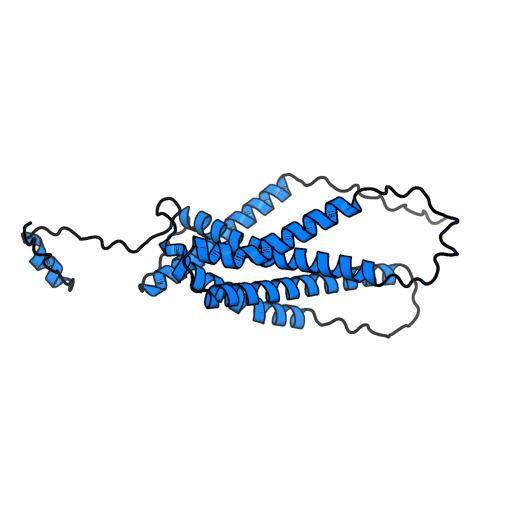941 -0.618 1.00 81.81 194 LEU A N 1
ATOM 1512 C CA . LEU A 1 194 ? 20.299 -9.586 -0.245 1.00 81.81 194 LEU A CA 1
ATOM 1513 C C . LEU A 1 194 ? 19.256 -8.554 -0.658 1.00 81.81 194 LEU A C 1
ATOM 1515 O O . LEU A 1 194 ? 18.960 -7.627 0.090 1.00 81.81 194 LEU A O 1
ATOM 1519 N N . PHE A 1 195 ? 18.680 -8.740 -1.844 1.00 78.12 195 PHE A N 1
ATOM 1520 C CA . PHE A 1 195 ? 17.612 -7.883 -2.328 1.00 78.12 195 PHE A CA 1
ATOM 1521 C C . PHE A 1 195 ? 16.351 -8.019 -1.462 1.00 78.12 195 PHE A C 1
ATOM 1523 O O . PHE A 1 195 ? 15.783 -7.011 -1.050 1.00 78.12 195 PHE A O 1
ATOM 1530 N N . ALA A 1 196 ? 15.942 -9.248 -1.132 1.00 80.62 196 ALA A N 1
ATOM 1531 C CA . ALA A 1 196 ? 14.800 -9.492 -0.251 1.00 80.62 196 ALA A CA 1
ATOM 1532 C C . ALA A 1 196 ? 15.013 -8.897 1.153 1.00 80.62 196 ALA A C 1
ATOM 1534 O O . ALA A 1 196 ? 14.104 -8.274 1.697 1.00 80.62 196 ALA A O 1
ATOM 1535 N N . ALA A 1 197 ? 16.221 -9.026 1.710 1.00 83.62 197 ALA A N 1
ATOM 1536 C CA . ALA A 1 197 ? 16.585 -8.430 2.990 1.00 83.62 197 ALA A CA 1
ATOM 1537 C C . ALA A 1 197 ? 16.526 -6.898 2.930 1.00 83.62 197 ALA A C 1
ATOM 1539 O O . ALA A 1 197 ? 15.877 -6.283 3.773 1.00 83.62 197 ALA A O 1
ATOM 1540 N N . ALA A 1 198 ? 17.121 -6.283 1.903 1.00 78.75 198 ALA A N 1
ATOM 1541 C CA . ALA A 1 198 ? 17.054 -4.838 1.702 1.00 78.75 198 ALA A CA 1
ATOM 1542 C C . ALA A 1 198 ? 15.601 -4.360 1.574 1.00 78.75 198 ALA A C 1
ATOM 1544 O O . ALA A 1 198 ? 15.202 -3.420 2.254 1.00 78.75 198 ALA A O 1
ATOM 1545 N N . LEU A 1 199 ? 14.781 -5.045 0.772 1.00 80.25 199 LEU A N 1
ATOM 1546 C CA . LEU A 1 199 ? 13.367 -4.716 0.633 1.00 80.25 199 LEU A CA 1
ATOM 1547 C C . LEU A 1 199 ? 12.635 -4.828 1.975 1.00 80.25 199 LEU A C 1
ATOM 1549 O O . LEU A 1 199 ? 11.890 -3.923 2.322 1.00 80.25 199 LEU A O 1
ATOM 1553 N N . SER A 1 200 ? 12.880 -5.884 2.754 1.00 83.12 200 SER A N 1
ATOM 1554 C CA . SER A 1 200 ? 12.254 -6.084 4.067 1.00 83.12 200 SER A CA 1
ATOM 1555 C C . SER A 1 200 ? 12.612 -4.983 5.066 1.00 83.12 200 SER A C 1
ATOM 1557 O O . SER A 1 200 ? 11.738 -4.522 5.799 1.00 83.12 200 SER A O 1
ATOM 1559 N N . VAL A 1 201 ? 13.875 -4.541 5.084 1.00 82.56 201 VAL A N 1
ATOM 1560 C CA . VAL A 1 201 ? 14.356 -3.464 5.967 1.00 82.56 201 VAL A CA 1
ATOM 1561 C C . VAL A 1 201 ? 13.615 -2.152 5.707 1.00 82.56 201 VAL A C 1
ATOM 1563 O O . VAL A 1 201 ? 13.402 -1.390 6.643 1.00 82.56 201 VAL A O 1
ATOM 1566 N N . PHE A 1 202 ? 13.173 -1.898 4.473 1.00 78.69 202 PHE A N 1
ATOM 1567 C CA . PHE A 1 202 ? 12.371 -0.716 4.142 1.00 78.69 202 PHE A CA 1
ATOM 1568 C C . PHE A 1 202 ? 10.865 -0.958 4.261 1.00 78.69 202 PHE A C 1
ATOM 1570 O O . PHE A 1 202 ? 10.137 -0.091 4.742 1.00 78.69 202 PHE A O 1
ATOM 1577 N N . LEU A 1 203 ? 10.393 -2.138 3.857 1.00 81.12 203 LEU A N 1
ATOM 1578 C CA . LEU A 1 203 ? 8.972 -2.465 3.822 1.00 81.12 203 LEU A CA 1
ATOM 1579 C C . LEU A 1 203 ? 8.380 -2.542 5.232 1.00 81.12 203 LEU A C 1
ATOM 1581 O O . LEU A 1 203 ? 7.287 -2.031 5.447 1.00 81.12 203 LEU A O 1
ATOM 1585 N N . VAL A 1 204 ? 9.087 -3.143 6.194 1.00 86.31 204 VAL A N 1
ATOM 1586 C CA . VAL A 1 204 ? 8.566 -3.319 7.559 1.00 86.31 204 VAL A CA 1
ATOM 1587 C C . VAL A 1 204 ? 8.352 -1.971 8.263 1.00 86.31 204 VAL A C 1
ATOM 1589 O O . VAL A 1 204 ? 7.231 -1.737 8.715 1.00 86.31 204 VAL A O 1
ATOM 1592 N N . PRO A 1 205 ? 9.329 -1.042 8.315 1.00 84.69 205 PRO A N 1
ATOM 1593 C CA . PRO A 1 205 ? 9.103 0.287 8.881 1.00 84.69 205 PRO A CA 1
ATOM 1594 C C . PRO A 1 205 ? 8.080 1.105 8.095 1.00 84.69 205 PRO A C 1
ATOM 1596 O O . PRO A 1 205 ? 7.301 1.834 8.700 1.00 84.69 205 PRO A O 1
ATOM 1599 N N . TYR A 1 206 ? 8.044 0.976 6.764 1.00 83.56 206 TYR A N 1
ATOM 1600 C CA . TYR A 1 206 ? 7.061 1.681 5.944 1.00 83.56 206 TYR A CA 1
ATOM 1601 C C . TYR A 1 206 ? 5.632 1.218 6.250 1.00 83.56 206 TYR A C 1
ATOM 1603 O O . TYR A 1 206 ? 4.763 2.040 6.539 1.00 83.56 206 TYR A O 1
ATOM 1611 N N . VAL A 1 207 ? 5.383 -0.092 6.243 1.00 85.75 207 VAL A N 1
ATOM 1612 C CA . VAL A 1 207 ? 4.064 -0.661 6.547 1.00 85.75 207 VAL A CA 1
ATOM 1613 C C . VAL A 1 207 ? 3.705 -0.423 8.014 1.00 85.75 207 VAL A C 1
ATOM 1615 O O . VAL A 1 207 ? 2.625 0.079 8.297 1.00 85.75 207 VAL A O 1
ATOM 1618 N N . GLY A 1 208 ? 4.608 -0.700 8.956 1.00 88.31 208 GLY A N 1
ATOM 1619 C CA . GLY A 1 208 ? 4.357 -0.473 10.383 1.00 88.31 208 GLY A CA 1
ATOM 1620 C C . GLY A 1 208 ? 4.098 0.999 10.713 1.00 88.31 208 GLY A C 1
ATOM 1621 O O . GLY A 1 208 ? 3.146 1.320 11.421 1.00 88.31 208 GLY A O 1
ATOM 1622 N N . GLY A 1 209 ? 4.893 1.906 10.141 1.00 86.62 209 GLY A N 1
ATOM 1623 C CA . GLY A 1 209 ? 4.727 3.348 10.305 1.00 86.62 209 GLY A CA 1
ATOM 1624 C C . GLY A 1 209 ? 3.430 3.864 9.686 1.00 86.62 209 GLY A C 1
ATOM 1625 O O . GLY A 1 209 ? 2.712 4.628 10.324 1.00 86.62 209 GLY A O 1
ATOM 1626 N N . THR A 1 210 ? 3.076 3.417 8.477 1.00 85.88 210 THR A N 1
ATOM 1627 C CA . THR A 1 210 ? 1.797 3.796 7.850 1.00 85.88 210 THR A CA 1
ATOM 1628 C C . THR A 1 210 ? 0.601 3.255 8.624 1.00 85.88 210 THR A C 1
ATOM 1630 O O . THR A 1 210 ? -0.354 4.002 8.813 1.00 85.88 210 THR A O 1
ATOM 1633 N N . VAL A 1 211 ? 0.659 2.019 9.135 1.00 91.25 211 VAL A N 1
ATOM 1634 C CA . VAL A 1 211 ? -0.372 1.461 10.027 1.00 91.25 211 VAL A CA 1
ATOM 1635 C C . VAL A 1 211 ? -0.521 2.319 11.280 1.00 91.25 211 VAL A C 1
ATOM 1637 O O . VAL A 1 211 ? -1.634 2.737 11.583 1.00 91.25 211 VAL A O 1
ATOM 1640 N N . TYR A 1 212 ? 0.583 2.621 11.971 1.00 90.00 212 TYR A N 1
ATOM 1641 C CA . TYR A 1 212 ? 0.577 3.431 13.194 1.00 90.00 212 TYR A CA 1
ATOM 1642 C C . TYR A 1 212 ? -0.012 4.825 12.964 1.00 90.00 212 TYR A C 1
ATOM 1644 O O . TYR A 1 212 ? -0.825 5.316 13.746 1.00 90.00 212 TYR A O 1
ATOM 1652 N N . ILE A 1 213 ? 0.378 5.480 11.874 1.00 86.62 213 ILE A N 1
ATOM 1653 C CA . ILE A 1 213 ? -0.100 6.824 11.555 1.00 86.62 213 ILE A CA 1
ATOM 1654 C C . ILE A 1 213 ? -1.573 6.795 11.167 1.00 86.62 213 ILE A C 1
ATOM 1656 O O . ILE A 1 213 ? -2.346 7.642 11.615 1.00 86.62 213 ILE A O 1
ATOM 1660 N N . PHE A 1 214 ? -1.961 5.828 10.338 1.00 88.19 214 PHE A N 1
ATOM 1661 C CA . PHE A 1 214 ? -3.337 5.690 9.898 1.00 88.19 214 PHE A CA 1
ATOM 1662 C C . PHE A 1 214 ? -4.260 5.397 11.081 1.00 88.19 214 PHE A C 1
ATOM 1664 O O . PHE A 1 214 ? -5.293 6.050 11.209 1.00 88.19 214 PHE A O 1
ATOM 1671 N N . SER A 1 215 ? -3.883 4.474 11.969 1.00 89.62 215 SER A N 1
ATOM 1672 C CA . SER A 1 215 ? -4.681 4.152 13.153 1.00 89.62 215 SER A CA 1
ATOM 1673 C C . SER A 1 215 ? -4.830 5.361 14.078 1.00 89.62 215 SER A C 1
ATOM 1675 O O . SER A 1 215 ? -5.940 5.679 14.485 1.00 89.62 215 SER A O 1
ATOM 1677 N N . SER A 1 216 ? -3.745 6.083 14.361 1.00 87.06 216 SER A N 1
ATOM 1678 C CA . SER A 1 216 ? -3.773 7.210 15.303 1.00 87.06 216 SER A CA 1
ATOM 1679 C C . SER A 1 216 ? -4.434 8.480 14.760 1.00 87.06 216 SER A C 1
ATOM 1681 O O . SER A 1 216 ? -5.057 9.206 15.529 1.00 87.06 216 SER A O 1
ATOM 1683 N N . ASN A 1 217 ? -4.313 8.765 13.459 1.00 84.62 217 ASN A N 1
ATOM 1684 C CA . ASN A 1 217 ? -4.736 10.055 12.897 1.00 84.62 217 ASN A CA 1
ATOM 1685 C C . ASN A 1 217 ? -5.943 9.959 11.961 1.00 84.62 217 ASN A C 1
ATOM 1687 O O . ASN A 1 217 ? -6.724 10.900 11.873 1.00 84.62 217 ASN A O 1
ATOM 1691 N N . VAL A 1 218 ? -6.092 8.858 11.224 1.00 85.44 218 VAL A N 1
ATOM 1692 C CA . VAL A 1 218 ? -7.090 8.756 10.145 1.00 85.44 218 VAL A CA 1
ATOM 1693 C C . VAL A 1 218 ? -8.298 7.957 10.598 1.00 85.44 218 VAL A C 1
ATOM 1695 O O . VAL A 1 218 ? -9.429 8.364 10.355 1.00 85.44 218 VAL A O 1
ATOM 1698 N N . TYR A 1 219 ? -8.066 6.840 11.286 1.00 86.81 219 TYR A N 1
ATOM 1699 C CA . TYR A 1 219 ? -9.113 5.885 11.626 1.00 86.81 219 TYR A CA 1
ATOM 1700 C C . TYR A 1 219 ? -10.214 6.474 12.519 1.00 86.81 219 TYR A C 1
ATOM 1702 O O . TYR A 1 219 ? -11.387 6.180 12.302 1.00 86.81 219 TYR A O 1
ATOM 1710 N N . SER A 1 220 ? -9.865 7.356 13.461 1.00 87.44 220 SER A N 1
ATOM 1711 C CA . SER A 1 220 ? -10.834 8.045 14.329 1.00 87.44 220 SER A CA 1
ATOM 1712 C C . SER A 1 220 ? -11.801 8.956 13.565 1.00 87.44 220 SER A C 1
ATOM 1714 O O . SER A 1 220 ? -12.924 9.168 14.015 1.00 87.44 220 SER A O 1
ATOM 1716 N N . HIS A 1 221 ? -11.391 9.460 12.399 1.00 85.69 221 HIS A N 1
ATOM 1717 C CA . HIS A 1 221 ? -12.192 10.343 11.550 1.00 85.69 221 HIS A CA 1
ATOM 1718 C C . HIS A 1 221 ? -13.046 9.581 10.529 1.00 85.69 221 HIS A C 1
ATOM 1720 O O . HIS A 1 221 ? -13.869 10.185 9.841 1.00 85.69 221 HIS A O 1
ATOM 1726 N N . ILE A 1 222 ? -12.855 8.264 10.396 1.00 84.06 222 ILE A N 1
ATOM 1727 C CA . ILE A 1 222 ? -13.682 7.449 9.507 1.00 84.06 222 ILE A CA 1
ATOM 1728 C C . ILE A 1 222 ? -15.084 7.353 10.129 1.00 84.06 222 ILE A C 1
ATOM 1730 O O . ILE A 1 222 ? -15.198 6.970 11.295 1.00 84.06 222 ILE A O 1
ATOM 1734 N N . PRO A 1 223 ? -16.163 7.666 9.386 1.00 84.31 223 PRO A N 1
ATOM 1735 C CA . PRO A 1 223 ? -17.515 7.538 9.914 1.00 84.31 223 PRO A CA 1
ATOM 1736 C C . PRO A 1 223 ? -17.817 6.098 10.339 1.00 84.31 223 PRO A C 1
ATOM 1738 O O . PRO A 1 223 ? -17.367 5.144 9.698 1.00 84.31 223 PRO A O 1
ATOM 1741 N N . GLU A 1 224 ? -18.649 5.931 11.366 1.00 83.62 224 GLU A N 1
ATOM 1742 C CA . GLU A 1 224 ? -19.018 4.611 11.906 1.00 83.62 224 GLU A CA 1
ATOM 1743 C C . GLU A 1 224 ? -19.622 3.678 10.848 1.00 83.62 224 GLU A C 1
ATOM 1745 O O . GLU A 1 224 ? -19.356 2.476 10.830 1.00 83.62 224 GLU A O 1
ATOM 1750 N N . GLN A 1 225 ? -20.354 4.250 9.889 1.00 83.69 225 GLN A N 1
ATOM 1751 C CA . GLN A 1 225 ? -20.944 3.545 8.744 1.00 83.69 225 GLN A CA 1
ATOM 1752 C C . GLN A 1 225 ? -19.893 2.835 7.873 1.00 83.69 225 GLN A C 1
ATOM 1754 O O . GLN A 1 225 ? -20.179 1.814 7.252 1.00 83.69 225 GLN A O 1
ATOM 1759 N N . PHE A 1 226 ? -18.665 3.361 7.844 1.00 80.44 226 PHE A N 1
ATOM 1760 C CA . PHE A 1 226 ? -17.527 2.803 7.111 1.00 80.44 226 PHE A CA 1
ATOM 1761 C C . PHE A 1 226 ? -16.584 2.003 8.011 1.00 80.44 226 PHE A C 1
ATOM 1763 O O . PHE A 1 226 ? -15.482 1.638 7.597 1.00 80.44 226 PHE A O 1
ATOM 1770 N N . GLY A 1 227 ? -17.016 1.705 9.237 1.00 77.44 227 GLY A N 1
ATOM 1771 C CA . GLY A 1 227 ? -16.270 0.875 10.163 1.00 77.44 227 GLY A CA 1
ATOM 1772 C C . GLY A 1 227 ? -15.290 1.615 11.058 1.00 77.44 227 GLY A C 1
ATOM 1773 O O . GLY A 1 227 ? -14.630 0.948 11.850 1.00 77.44 227 GLY A O 1
ATOM 1774 N N . GLY A 1 228 ? -15.192 2.943 10.950 1.00 83.19 228 GLY A N 1
ATOM 1775 C CA . GLY A 1 228 ? -14.446 3.740 11.916 1.00 83.19 228 GLY A CA 1
ATOM 1776 C C . GLY A 1 228 ? -15.109 3.710 13.289 1.00 83.19 228 GLY A C 1
ATOM 1777 O O . GLY A 1 228 ? -16.269 3.329 13.435 1.00 83.19 228 GLY A O 1
ATOM 1778 N N . ALA A 1 229 ? -14.355 4.077 14.314 1.00 75.56 229 ALA A N 1
ATOM 1779 C CA . ALA A 1 229 ? -14.895 4.240 15.653 1.00 75.56 229 ALA A CA 1
ATOM 1780 C C . ALA A 1 229 ? -14.107 5.348 16.335 1.00 75.56 229 ALA A C 1
ATOM 1782 O O . ALA A 1 229 ? -12.945 5.156 16.688 1.00 75.56 229 ALA A O 1
ATOM 1783 N N . SER A 1 230 ? -14.736 6.506 16.507 1.00 78.62 230 SER A N 1
ATOM 1784 C CA . SER A 1 230 ? -14.305 7.404 17.569 1.00 78.62 230 SER A CA 1
ATOM 1785 C C . SER A 1 230 ? -14.775 6.794 18.890 1.00 78.62 230 SER A C 1
ATOM 1787 O O . SER A 1 230 ? -15.923 6.349 18.953 1.00 78.62 230 SER A O 1
ATOM 1789 N N . PRO A 1 231 ? -13.927 6.724 19.930 1.00 73.19 231 PRO A N 1
ATOM 1790 C CA . PRO A 1 231 ? -14.359 6.280 21.243 1.00 73.19 231 PRO A CA 1
ATOM 1791 C C . PRO A 1 231 ? -15.489 7.204 21.684 1.00 73.19 231 PRO A C 1
ATOM 1793 O O . PRO A 1 231 ? -15.287 8.390 21.935 1.00 73.19 231 PRO A O 1
ATOM 1796 N N . THR A 1 232 ? -16.706 6.675 21.684 1.00 75.75 232 THR A N 1
ATOM 1797 C CA . THR A 1 232 ? -17.847 7.376 22.246 1.00 75.75 232 THR A CA 1
ATOM 1798 C C . THR A 1 232 ? -17.880 7.025 23.716 1.00 75.75 232 THR A C 1
ATOM 1800 O O . THR A 1 232 ? -17.969 5.846 24.067 1.00 75.75 232 THR A O 1
ATOM 1803 N N . ASP A 1 233 ? -17.839 8.038 24.573 1.00 74.62 233 ASP A N 1
ATOM 1804 C CA . ASP A 1 233 ? -18.161 7.849 25.979 1.00 74.62 233 ASP A CA 1
ATOM 1805 C C . ASP A 1 233 ? -19.634 7.440 26.064 1.00 74.62 233 ASP A C 1
ATOM 1807 O O . ASP A 1 233 ? -20.545 8.271 26.032 1.00 74.62 233 ASP A O 1
ATOM 1811 N N . GLN A 1 234 ? -19.887 6.134 26.116 1.00 73.31 234 GLN A N 1
ATOM 1812 C CA . GLN A 1 234 ? -21.220 5.637 26.399 1.00 73.31 234 GLN A CA 1
ATOM 1813 C C . GLN A 1 234 ? -21.487 5.871 27.879 1.00 73.31 234 GLN A C 1
ATOM 1815 O O . GLN A 1 234 ? -20.974 5.171 28.753 1.00 73.31 234 GLN A O 1
ATOM 1820 N N . VAL A 1 235 ? -22.291 6.894 28.162 1.00 74.69 235 VAL A N 1
ATOM 1821 C CA . VAL A 1 235 ? -22.825 7.113 29.501 1.00 74.69 235 VAL A CA 1
ATOM 1822 C C . VAL A 1 235 ? -23.814 5.988 29.764 1.00 74.69 235 VAL A C 1
ATOM 1824 O O . VAL A 1 235 ? -24.952 6.018 29.293 1.00 74.69 235 VAL A O 1
ATOM 1827 N N . LEU A 1 236 ? -23.366 4.972 30.498 1.00 77.88 236 LEU A N 1
ATOM 1828 C CA . LEU A 1 236 ? -24.253 3.931 30.984 1.00 77.88 236 LEU A CA 1
ATOM 1829 C C . LEU A 1 236 ? -25.226 4.592 31.967 1.00 77.88 236 LEU A C 1
ATOM 1831 O O . LEU A 1 236 ? -24.844 4.980 33.073 1.00 77.88 236 LEU A O 1
ATOM 1835 N N . SER A 1 237 ? -26.474 4.782 31.539 1.00 80.69 237 SER A N 1
ATOM 1836 C CA . SER A 1 237 ? -27.530 5.271 32.422 1.00 80.69 237 SER A CA 1
ATOM 1837 C C . SER A 1 237 ? -27.901 4.141 33.375 1.00 80.69 237 SER A C 1
ATOM 1839 O O . SER A 1 237 ? -28.662 3.235 33.041 1.00 80.69 237 SER A O 1
ATOM 1841 N N . ILE A 1 238 ? -27.277 4.163 34.546 1.00 84.81 238 ILE A N 1
ATOM 1842 C CA . ILE A 1 238 ? -27.541 3.229 35.633 1.00 84.81 238 ILE A CA 1
ATOM 1843 C C . ILE A 1 238 ? -28.664 3.839 36.467 1.00 84.81 238 ILE A C 1
ATOM 1845 O O . ILE A 1 238 ? -28.586 5.009 36.851 1.00 84.81 238 ILE A O 1
ATOM 1849 N N . LYS A 1 239 ? -29.721 3.068 36.737 1.00 88.44 239 LYS A N 1
ATOM 1850 C CA . LYS A 1 239 ? -30.771 3.507 37.662 1.00 88.44 239 LYS A CA 1
ATOM 1851 C C . LYS A 1 239 ? -30.152 3.752 39.035 1.00 88.44 239 LYS A C 1
ATOM 1853 O O . LYS A 1 239 ? -29.234 3.041 39.427 1.00 88.44 239 LYS A O 1
ATOM 1858 N N . ASN A 1 240 ? -30.669 4.727 39.782 1.00 88.81 240 ASN A N 1
ATOM 1859 C CA . ASN A 1 240 ? -30.130 5.073 41.104 1.00 88.81 240 ASN A CA 1
ATOM 1860 C C . ASN A 1 240 ? -30.016 3.852 42.037 1.00 88.81 240 ASN A C 1
ATOM 1862 O O . ASN A 1 240 ? -29.046 3.750 42.787 1.00 88.81 240 ASN A O 1
ATOM 1866 N N . ASP A 1 241 ? -30.945 2.904 41.918 1.00 93.38 241 ASP A N 1
ATOM 1867 C CA . ASP A 1 241 ? -30.985 1.677 42.719 1.00 93.38 241 ASP A CA 1
ATOM 1868 C C . ASP A 1 241 ? -29.813 0.721 42.408 1.00 93.38 241 ASP A C 1
ATOM 1870 O O . ASP A 1 241 ? -29.327 0.016 43.291 1.00 93.38 241 ASP A O 1
ATOM 1874 N N . ASP A 1 242 ? -29.282 0.757 41.181 1.00 92.50 242 ASP A N 1
ATOM 1875 C CA . ASP A 1 242 ? -28.212 -0.130 40.703 1.00 92.50 242 ASP A CA 1
ATOM 1876 C C . ASP A 1 242 ? -26.801 0.456 40.923 1.00 92.50 242 ASP A C 1
ATOM 1878 O O . ASP A 1 242 ? -25.789 -0.226 40.728 1.00 92.50 242 ASP A O 1
ATOM 1882 N N . VAL A 1 243 ? -26.693 1.717 41.367 1.00 91.00 243 VAL A N 1
ATOM 1883 C CA . VAL A 1 243 ? -25.403 2.406 41.582 1.00 91.00 243 VAL A CA 1
ATOM 1884 C C . VAL A 1 243 ? -24.547 1.683 42.623 1.00 91.00 243 VAL A C 1
ATOM 1886 O O . VAL A 1 243 ? -23.323 1.619 42.485 1.00 91.00 243 VAL A O 1
ATOM 1889 N N . ALA A 1 244 ? -25.178 1.111 43.653 1.00 90.00 244 ALA A N 1
ATOM 1890 C CA . ALA A 1 244 ? -24.480 0.333 44.671 1.00 90.00 244 ALA A CA 1
ATOM 1891 C C . ALA A 1 244 ? -23.814 -0.918 44.071 1.00 90.00 244 ALA A C 1
ATOM 1893 O O . ALA A 1 244 ? -22.646 -1.182 44.361 1.00 90.00 244 ALA A O 1
ATOM 1894 N N . GLY A 1 245 ? -24.515 -1.635 43.185 1.00 91.00 245 GLY A N 1
ATOM 1895 C CA . GLY A 1 245 ? -23.981 -2.813 42.496 1.00 91.00 245 GLY A CA 1
ATOM 1896 C C . GLY A 1 245 ? -22.831 -2.464 41.550 1.00 91.00 245 GLY A C 1
ATOM 1897 O O . GLY A 1 245 ? -21.793 -3.120 41.557 1.00 91.00 245 GLY A O 1
ATOM 1898 N N . VAL A 1 246 ? -22.953 -1.369 40.796 1.00 90.25 246 VAL A N 1
ATOM 1899 C CA . VAL A 1 246 ? -21.893 -0.923 39.874 1.00 90.25 246 VAL A CA 1
ATOM 1900 C C . VAL A 1 246 ? -20.626 -0.484 40.617 1.00 90.25 246 VAL A C 1
ATOM 1902 O O . VAL A 1 246 ? -19.515 -0.774 40.169 1.00 90.25 246 VAL A O 1
ATOM 1905 N N . ARG A 1 247 ? -20.764 0.138 41.794 1.00 90.31 247 ARG A N 1
ATOM 1906 C CA . ARG A 1 247 ? -19.613 0.463 42.652 1.00 90.31 247 ARG A CA 1
ATOM 1907 C C . ARG A 1 247 ? -18.902 -0.783 43.180 1.00 90.31 247 ARG A C 1
ATOM 1909 O O . ARG A 1 247 ? -17.679 -0.762 43.285 1.00 90.31 247 ARG A O 1
ATOM 1916 N N . GLN A 1 248 ? -19.626 -1.869 43.468 1.00 94.06 248 GLN A N 1
ATOM 1917 C CA . GLN A 1 248 ? -19.012 -3.143 43.874 1.00 94.06 248 GLN A CA 1
ATOM 1918 C C . GLN A 1 248 ? -18.180 -3.781 42.752 1.00 94.06 248 GLN A C 1
ATOM 1920 O O . GLN A 1 248 ? -17.209 -4.474 43.038 1.00 94.06 248 GLN A O 1
ATOM 1925 N N . LEU A 1 249 ? -18.502 -3.496 41.486 1.00 90.62 249 LEU A N 1
ATOM 1926 C CA . LEU A 1 249 ? -17.712 -3.919 40.324 1.00 90.62 249 LEU A CA 1
ATOM 1927 C C . LEU A 1 249 ? -16.457 -3.054 40.090 1.00 90.62 249 LEU A C 1
ATOM 1929 O O . LEU A 1 249 ? -15.727 -3.286 39.129 1.00 90.62 249 LEU A O 1
ATOM 1933 N N . GLY A 1 250 ? -16.198 -2.051 40.937 1.00 89.81 250 GLY A N 1
ATOM 1934 C CA . GLY A 1 250 ? -15.045 -1.155 40.809 1.00 89.81 250 GLY A CA 1
ATOM 1935 C C . GLY A 1 250 ? -15.182 -0.105 39.703 1.00 89.81 250 GLY A C 1
ATOM 1936 O O . GLY A 1 250 ? -14.205 0.560 39.364 1.00 89.81 250 GLY A O 1
ATOM 1937 N N . ILE A 1 251 ? -16.379 0.072 39.137 1.00 86.38 251 ILE A N 1
ATOM 1938 C CA . ILE A 1 251 ? -16.628 1.081 38.105 1.00 86.38 251 ILE A CA 1
ATOM 1939 C C . ILE A 1 251 ? -16.852 2.435 38.788 1.00 86.38 251 ILE A C 1
ATOM 1941 O O . ILE A 1 251 ? -17.735 2.594 39.636 1.00 86.38 251 ILE A O 1
ATOM 1945 N N . VAL A 1 252 ? -16.049 3.433 38.414 1.00 85.50 252 VAL A N 1
ATOM 1946 C CA . VAL A 1 252 ? -16.148 4.793 38.960 1.00 85.50 252 VAL A CA 1
ATOM 1947 C C . VAL A 1 252 ? -17.385 5.483 38.383 1.00 85.50 252 VAL A C 1
ATOM 1949 O O . VAL A 1 252 ? -17.415 5.871 37.218 1.00 85.50 252 VAL A O 1
ATOM 1952 N N . VAL A 1 253 ? -18.416 5.652 39.211 1.00 85.88 253 VAL A N 1
ATOM 1953 C CA . VAL A 1 253 ? -19.643 6.367 38.836 1.00 85.88 253 VAL A CA 1
ATOM 1954 C C . VAL A 1 253 ? -19.453 7.857 39.117 1.00 85.88 253 VAL A C 1
ATOM 1956 O O . VAL A 1 253 ? -19.507 8.283 40.272 1.00 85.88 253 VAL A O 1
ATOM 1959 N N . SER A 1 254 ? -19.230 8.656 38.071 1.00 82.56 254 SER A N 1
ATOM 1960 C CA . SER A 1 254 ? -19.206 10.118 38.186 1.00 82.56 254 SER A CA 1
ATOM 1961 C C . SER A 1 254 ? -20.625 10.671 38.069 1.00 82.56 254 SER A C 1
ATOM 1963 O O . SER A 1 254 ? -21.321 10.424 37.082 1.00 82.56 254 SER A O 1
ATOM 1965 N N . HIS A 1 255 ? -21.081 11.402 39.086 1.00 79.56 255 HIS A N 1
ATOM 1966 C CA . HIS A 1 255 ? -22.380 12.063 39.048 1.00 79.56 255 HIS A CA 1
ATOM 1967 C C . HIS A 1 255 ? -22.246 13.298 38.156 1.00 79.56 255 HIS A C 1
ATOM 1969 O O . HIS A 1 255 ? -21.695 14.319 38.568 1.00 79.56 255 HIS A O 1
ATOM 1975 N N . LYS A 1 256 ? -22.713 13.202 36.907 1.00 71.56 256 LYS A N 1
ATOM 1976 C CA . LYS A 1 256 ? -22.811 14.370 36.032 1.00 71.56 256 LYS A CA 1
ATOM 1977 C C . LYS A 1 256 ? -23.967 15.217 36.560 1.00 71.56 256 LYS A C 1
ATOM 1979 O O . LYS A 1 256 ? -25.114 15.014 36.178 1.00 71.56 256 LYS A O 1
ATOM 1984 N N . GLY A 1 257 ? -23.666 16.080 37.529 1.00 62.56 257 GLY A N 1
ATOM 1985 C CA . GLY A 1 257 ? -24.643 16.985 38.113 1.00 62.56 257 GLY A CA 1
ATOM 1986 C C . GLY A 1 257 ? -25.306 17.777 36.995 1.00 62.56 257 GLY A C 1
ATOM 1987 O O . GLY A 1 257 ? -24.630 18.484 36.250 1.00 62.56 257 GLY A O 1
ATOM 1988 N N . THR A 1 258 ? -26.619 17.637 36.856 1.00 58.66 258 THR A N 1
ATOM 1989 C CA . THR A 1 258 ? -27.452 18.571 36.104 1.00 58.66 258 THR A CA 1
ATOM 1990 C C . THR A 1 258 ? -27.414 19.905 36.840 1.00 58.66 258 THR A C 1
ATOM 1992 O O . THR A 1 258 ? -28.303 20.220 37.625 1.00 58.66 258 THR A O 1
ATOM 1995 N N . THR A 1 259 ? -26.349 20.679 36.649 1.00 58.47 259 THR A N 1
ATOM 1996 C CA . THR A 1 259 ? -26.394 22.113 36.915 1.00 58.47 259 THR A CA 1
ATOM 1997 C C . THR A 1 259 ? -27.379 22.679 35.905 1.00 58.47 259 THR A C 1
ATOM 1999 O O . THR A 1 259 ? -27.082 22.723 34.711 1.00 58.47 259 THR A O 1
ATOM 2002 N N . GLY A 1 260 ? -28.592 22.962 36.377 1.00 52.00 260 GLY A N 1
ATOM 2003 C CA . GLY A 1 260 ? -29.662 23.518 35.562 1.00 52.00 260 GLY A CA 1
ATOM 2004 C C . GLY A 1 260 ? -29.211 24.806 34.881 1.00 52.00 260 GLY A C 1
ATOM 2005 O O . GLY A 1 260 ? -28.627 25.673 35.531 1.00 52.00 260 GLY A O 1
ATOM 2006 N N . ASN A 1 261 ? -29.484 24.884 33.581 1.00 43.56 261 ASN A N 1
ATOM 2007 C CA . ASN A 1 261 ? -29.714 26.149 32.892 1.00 43.56 261 ASN A CA 1
ATOM 2008 C C . ASN A 1 261 ? -31.212 26.437 32.927 1.00 43.56 261 ASN A C 1
ATOM 2010 O O . ASN A 1 261 ? -31.980 25.461 32.750 1.00 43.56 261 ASN A O 1
#